Protein AF-A0A2H5V1X1-F1 (afdb_monomer)

Secondary structure (DSSP, 8-state):
---S-GGGHHHHHHHHHTT--EEEES-THHHHHHHHHHT--SSHHHHHHHHHTS-GGGEEEE-HHHHHHHHHHHHHHHHHHHHHHHHHHHHHS-HHHHHHHHHHHHHHHHHHHHHHHHHHHHHHHH-TTHHHHHHHTT--SGGGHHHHHHHHHHHHH--TTS-HHHHHHHTT-S--S-------HHHHHHHHHHHHHHTT-SS--HHHHHHHHHHHHHHHHHHHHS-TT-------

Mean predicted aligned error: 7.58 Å

Solvent-accessible surface area (backbone atoms only — not comparable to full-atom values): 13415 Å² total; per-residue (Å²): 96,75,72,71,60,70,91,47,44,69,60,54,41,57,37,44,78,71,71,44,86,46,69,33,52,56,49,70,69,52,53,59,53,44,26,62,75,67,71,51,64,96,44,77,71,39,50,52,56,38,55,72,73,53,63,70,89,46,45,39,82,55,53,62,66,51,51,54,52,47,48,51,51,51,54,41,54,49,41,55,51,51,37,53,50,45,55,54,49,44,77,73,45,55,81,81,55,31,58,62,42,51,54,54,40,52,52,39,50,53,54,41,49,55,45,17,41,60,36,33,53,52,30,51,75,73,33,82,63,45,56,60,50,30,55,76,53,69,37,60,66,80,93,20,28,68,31,37,25,19,50,38,49,33,67,69,75,48,67,62,91,49,57,68,69,59,47,38,54,40,45,58,71,59,92,70,95,62,87,73,75,62,64,31,70,64,49,32,50,25,47,51,50,27,33,22,55,61,70,71,38,100,71,72,55,68,64,55,45,49,52,51,49,46,53,54,40,50,51,55,44,52,63,74,67,53,70,93,81,73,77,80,78,83,78,131

Structure (mmCIF, N/CA/C/O backbone):
data_AF-A0A2H5V1X1-F1
#
_entry.id   AF-A0A2H5V1X1-F1
#
loop_
_atom_site.group_PDB
_atom_site.id
_atom_site.type_symbol
_atom_site.label_atom_id
_atom_site.label_alt_id
_atom_site.label_comp_id
_atom_site.label_asym_id
_atom_site.label_entity_id
_atom_site.label_seq_id
_atom_site.pdbx_PDB_ins_code
_atom_site.Cartn_x
_atom_site.Cartn_y
_atom_site.Cartn_z
_atom_site.occupancy
_atom_site.B_iso_or_equiv
_atom_site.auth_seq_id
_atom_site.auth_comp_id
_atom_site.auth_asym_id
_atom_site.auth_atom_id
_atom_site.pdbx_PDB_model_num
ATOM 1 N N . MET A 1 1 ? 10.264 3.113 -1.784 1.00 49.44 1 MET A N 1
ATOM 2 C CA . MET A 1 1 ? 9.591 4.387 -2.110 1.00 49.44 1 MET A CA 1
ATOM 3 C C . MET A 1 1 ? 9.793 4.592 -3.589 1.00 49.44 1 MET A C 1
ATOM 5 O O . MET A 1 1 ? 10.930 4.783 -3.996 1.00 49.44 1 MET A O 1
ATOM 9 N N . ASP A 1 2 ? 8.724 4.455 -4.361 1.00 53.16 2 ASP A N 1
ATOM 10 C CA . ASP A 1 2 ? 8.734 4.670 -5.807 1.00 53.16 2 ASP A CA 1
ATOM 11 C C . ASP A 1 2 ? 8.662 6.172 -6.093 1.00 53.16 2 ASP A C 1
ATOM 13 O O . ASP A 1 2 ? 7.912 6.899 -5.437 1.00 53.16 2 ASP A O 1
ATOM 17 N N . VAL A 1 3 ? 9.495 6.626 -7.024 1.00 62.03 3 VAL A N 1
ATOM 18 C CA . VAL A 1 3 ? 10.039 7.996 -7.086 1.00 62.03 3 VAL A CA 1
ATOM 19 C C . VAL A 1 3 ? 9.154 8.976 -7.861 1.00 62.03 3 VAL A C 1
ATOM 21 O O . VAL A 1 3 ? 9.389 10.175 -7.830 1.00 62.03 3 VAL A O 1
ATOM 24 N N . ILE A 1 4 ? 8.104 8.495 -8.522 1.00 68.44 4 ILE A N 1
ATOM 25 C CA . ILE A 1 4 ? 7.257 9.328 -9.383 1.00 68.44 4 ILE A CA 1
ATOM 26 C C . ILE A 1 4 ? 6.416 10.300 -8.535 1.00 68.44 4 ILE A C 1
ATOM 28 O O . ILE A 1 4 ? 5.592 9.842 -7.746 1.00 68.44 4 ILE A O 1
ATOM 32 N N . PRO A 1 5 ? 6.535 11.630 -8.649 1.00 75.62 5 PRO A N 1
ATOM 33 C CA . PRO A 1 5 ? 5.609 12.531 -7.962 1.00 75.62 5 PRO A CA 1
ATOM 34 C C . PRO A 1 5 ? 4.158 12.184 -8.321 1.00 75.62 5 PRO A C 1
ATOM 36 O O . PRO A 1 5 ? 3.847 11.964 -9.489 1.00 75.62 5 PRO A O 1
ATOM 39 N N . VAL A 1 6 ? 3.266 12.095 -7.327 1.00 81.00 6 VAL A N 1
ATOM 40 C CA . VAL A 1 6 ? 1.866 11.673 -7.559 1.00 81.00 6 VAL A CA 1
ATOM 41 C C . VAL A 1 6 ? 1.157 12.606 -8.545 1.00 81.00 6 VAL A C 1
ATOM 43 O O . VAL A 1 6 ? 0.337 12.143 -9.330 1.00 81.00 6 VAL A O 1
ATOM 46 N N . VAL A 1 7 ? 1.551 13.881 -8.580 1.00 84.69 7 VAL A N 1
ATOM 47 C CA . VAL A 1 7 ? 1.053 14.891 -9.528 1.00 84.69 7 VAL A CA 1
ATOM 48 C C . VAL A 1 7 ? 1.310 14.546 -10.999 1.00 84.69 7 VAL A C 1
ATOM 50 O O . VAL A 1 7 ? 0.597 15.027 -11.866 1.00 84.69 7 VAL A O 1
ATOM 53 N N . HIS A 1 8 ? 2.294 13.694 -11.300 1.00 87.81 8 HIS A N 1
ATOM 54 C CA . HIS A 1 8 ? 2.612 13.292 -12.673 1.00 87.81 8 HIS A CA 1
ATOM 55 C C . HIS A 1 8 ? 2.008 11.939 -13.061 1.00 87.81 8 HIS A C 1
ATOM 57 O O . HIS A 1 8 ? 2.296 11.439 -14.145 1.00 87.81 8 HIS A O 1
ATOM 63 N N . THR A 1 9 ? 1.184 11.329 -12.199 1.00 89.81 9 THR A N 1
ATOM 64 C CA . THR A 1 9 ? 0.644 9.976 -12.424 1.00 89.81 9 THR A CA 1
ATOM 65 C C . THR A 1 9 ? -0.068 9.864 -13.774 1.00 89.81 9 THR A C 1
ATOM 67 O O . THR A 1 9 ? 0.237 8.942 -14.524 1.00 89.81 9 THR A O 1
ATOM 70 N N . ASP A 1 10 ? -0.936 10.818 -14.123 1.00 92.19 10 ASP A N 1
ATOM 71 C CA . ASP A 1 10 ? -1.693 10.771 -15.383 1.00 92.19 10 ASP A CA 1
ATOM 72 C C . ASP A 1 10 ? -0.783 10.910 -16.612 1.00 92.19 10 ASP A C 1
ATOM 74 O O . ASP A 1 10 ? -0.976 10.223 -17.612 1.00 92.19 10 ASP A O 1
ATOM 78 N N . GLY A 1 11 ? 0.283 11.711 -16.509 1.00 93.19 11 GLY A N 1
ATOM 79 C CA . GLY A 1 11 ? 1.302 11.814 -17.556 1.00 93.19 11 GLY A CA 1
ATOM 80 C C . GLY A 1 11 ? 2.033 10.489 -17.790 1.00 93.19 11 GLY A C 1
ATOM 81 O O . GLY A 1 11 ? 2.203 10.071 -18.935 1.00 93.19 11 GLY A O 1
ATOM 82 N N . PHE A 1 12 ? 2.414 9.786 -16.718 1.00 92.94 12 PHE A N 1
ATOM 83 C CA . PHE A 1 12 ? 3.038 8.462 -16.825 1.00 92.94 12 PHE A CA 1
ATOM 84 C C . PHE A 1 12 ? 2.072 7.390 -17.342 1.00 92.94 12 PHE A C 1
ATOM 86 O O . PHE A 1 12 ? 2.484 6.549 -18.136 1.00 92.94 12 PHE A O 1
ATOM 93 N N . ILE A 1 13 ? 0.791 7.439 -16.967 1.00 93.56 13 ILE A N 1
ATOM 94 C CA . ILE A 1 13 ? -0.240 6.563 -17.547 1.00 93.56 13 ILE A CA 1
ATOM 95 C C . ILE A 1 13 ? -0.376 6.832 -19.051 1.00 93.56 13 ILE A C 1
ATOM 97 O O . ILE A 1 13 ? -0.364 5.900 -19.851 1.00 93.56 13 ILE A O 1
ATOM 101 N N . GLY A 1 14 ? -0.422 8.102 -19.460 1.00 95.69 14 GLY A N 1
ATOM 102 C CA . GLY A 1 14 ? -0.463 8.478 -20.873 1.00 95.69 14 GLY A CA 1
ATOM 103 C C . GLY A 1 14 ? 0.772 8.024 -21.659 1.00 95.69 14 GLY A C 1
ATOM 104 O O . GLY A 1 14 ? 0.672 7.747 -22.851 1.00 95.69 14 GLY A O 1
ATOM 105 N N . LEU A 1 15 ? 1.946 7.937 -21.026 1.00 95.00 15 LEU A N 1
ATOM 106 C CA . LEU A 1 15 ? 3.143 7.341 -21.632 1.00 95.00 15 LEU A CA 1
ATOM 107 C C . LEU A 1 15 ? 2.991 5.823 -21.810 1.00 95.00 15 LEU A C 1
ATOM 109 O O . LEU A 1 15 ? 3.212 5.327 -22.913 1.00 95.00 15 LEU A O 1
ATOM 113 N N . LEU A 1 16 ? 2.536 5.105 -20.779 1.00 95.50 16 LEU A N 1
ATOM 114 C CA . LEU A 1 16 ? 2.311 3.655 -20.848 1.00 95.50 16 LEU A CA 1
ATOM 115 C C . LEU A 1 16 ? 1.311 3.274 -21.947 1.00 95.50 16 LEU A C 1
ATOM 117 O O . LEU A 1 16 ? 1.570 2.357 -22.720 1.00 95.50 16 LEU A O 1
ATOM 121 N N . ARG A 1 17 ? 0.208 4.021 -22.077 1.00 95.25 17 ARG A N 1
ATOM 122 C CA . ARG A 1 17 ? -0.805 3.805 -23.129 1.00 95.25 17 ARG A CA 1
ATOM 123 C C . ARG A 1 17 ? -0.279 4.039 -24.548 1.00 95.25 17 ARG A C 1
ATOM 125 O O . ARG A 1 17 ? -0.846 3.517 -25.497 1.00 95.25 17 ARG A O 1
ATOM 132 N N . ARG A 1 18 ? 0.814 4.796 -24.693 1.00 96.50 18 ARG A N 1
ATOM 133 C CA . ARG A 1 18 ? 1.537 5.002 -25.961 1.00 96.50 18 ARG A CA 1
ATOM 134 C C . ARG A 1 18 ? 2.640 3.963 -26.199 1.00 96.50 18 ARG A C 1
ATOM 136 O O . ARG A 1 18 ? 3.428 4.123 -27.123 1.00 96.50 18 ARG A O 1
ATOM 143 N N . GLY A 1 19 ? 2.729 2.930 -25.360 1.00 94.25 19 GLY A N 1
ATOM 144 C CA . GLY A 1 19 ? 3.741 1.877 -25.463 1.00 94.25 19 GLY A CA 1
ATOM 145 C C . GLY A 1 19 ? 5.094 2.230 -24.840 1.00 94.25 19 GLY A C 1
ATOM 146 O O . GLY A 1 19 ? 6.040 1.461 -24.979 1.00 94.25 19 GLY A O 1
ATOM 147 N N . VAL A 1 20 ? 5.214 3.365 -24.138 1.00 95.69 20 VAL A N 1
ATOM 148 C CA . VAL A 1 20 ? 6.466 3.745 -23.468 1.00 95.69 20 VAL A CA 1
ATOM 149 C C . VAL A 1 20 ? 6.602 2.977 -22.160 1.00 95.69 20 VAL A C 1
ATOM 151 O O . VAL A 1 20 ? 5.740 3.064 -21.287 1.00 95.69 20 VAL A O 1
ATOM 154 N N . GLU A 1 21 ? 7.715 2.274 -21.980 1.00 93.81 21 GLU A N 1
ATOM 155 C CA . GLU A 1 21 ? 8.001 1.579 -20.730 1.00 93.81 21 GLU A CA 1
ATOM 156 C C . GLU A 1 21 ? 8.437 2.554 -19.628 1.00 93.81 21 GLU A C 1
ATOM 158 O O . GLU A 1 21 ? 9.290 3.421 -19.823 1.00 93.81 21 GLU A O 1
ATOM 163 N N . VAL A 1 22 ? 7.866 2.397 -18.432 1.00 91.06 22 VAL A N 1
ATOM 164 C CA . VAL A 1 22 ? 8.173 3.252 -17.280 1.00 91.06 22 VAL A CA 1
ATOM 165 C C . VAL A 1 22 ? 8.881 2.440 -16.206 1.00 91.06 22 VAL A C 1
ATOM 167 O O . VAL A 1 22 ? 8.426 1.372 -15.790 1.00 91.06 22 VAL A O 1
ATOM 170 N N . TYR A 1 23 ? 9.986 2.989 -15.704 1.00 88.38 23 TYR A N 1
ATOM 171 C CA . TYR A 1 23 ? 10.825 2.362 -14.692 1.00 88.38 23 TYR A CA 1
ATOM 172 C C . TYR A 1 23 ? 10.986 3.264 -13.468 1.00 88.38 23 TYR A C 1
ATOM 174 O O . TYR A 1 23 ? 11.339 4.436 -13.564 1.00 88.38 23 TYR A O 1
ATOM 182 N N . CYS A 1 24 ? 10.757 2.703 -12.281 1.00 85.44 24 CYS A N 1
ATOM 183 C CA . CYS A 1 24 ? 10.981 3.366 -11.001 1.00 85.44 24 CYS A CA 1
ATOM 184 C C . CYS A 1 24 ? 12.276 2.880 -10.353 1.00 85.44 24 CYS A C 1
ATOM 186 O O . CYS A 1 24 ? 12.468 1.681 -10.144 1.00 85.44 24 CYS A O 1
ATOM 188 N N . LEU A 1 25 ? 13.140 3.810 -9.946 1.00 83.44 25 LEU A N 1
ATOM 189 C CA . LEU A 1 25 ? 14.332 3.477 -9.174 1.00 83.44 25 LEU A CA 1
ATOM 190 C C . LEU A 1 25 ? 13.945 3.007 -7.762 1.00 83.44 25 LEU A C 1
ATOM 192 O O . LEU A 1 25 ? 13.295 3.725 -7.003 1.00 83.44 25 LEU A O 1
ATOM 196 N N . ARG A 1 26 ? 14.392 1.812 -7.365 1.00 75.94 26 ARG A N 1
ATOM 197 C CA . ARG A 1 26 ? 14.038 1.200 -6.070 1.00 75.94 26 ARG A CA 1
ATOM 198 C C . ARG A 1 26 ? 14.769 1.830 -4.878 1.00 75.94 26 ARG A C 1
ATOM 200 O O . ARG A 1 26 ? 14.321 1.683 -3.737 1.00 75.94 26 ARG A O 1
ATOM 207 N N . ARG A 1 27 ? 15.914 2.487 -5.112 1.00 76.44 27 ARG A N 1
ATOM 208 C CA . ARG A 1 27 ? 16.805 3.022 -4.067 1.00 76.44 27 ARG A CA 1
ATOM 209 C C . ARG A 1 27 ? 17.362 4.395 -4.448 1.00 76.44 27 ARG A C 1
ATOM 211 O O . ARG A 1 27 ? 18.374 4.499 -5.128 1.00 76.44 27 ARG A O 1
ATOM 218 N N . LEU A 1 28 ? 16.750 5.444 -3.902 1.00 79.00 28 LEU A N 1
ATOM 219 C CA . LEU A 1 28 ? 17.142 6.837 -4.144 1.00 79.00 28 LEU A CA 1
ATOM 220 C C . LEU A 1 28 ? 18.577 7.178 -3.733 1.00 79.00 28 LEU A C 1
ATOM 222 O O . LEU A 1 28 ? 19.202 8.014 -4.372 1.00 79.00 28 LEU A O 1
ATOM 226 N N . THR A 1 29 ? 19.135 6.512 -2.716 1.00 82.06 29 THR A N 1
ATOM 227 C CA . THR A 1 29 ? 20.522 6.782 -2.295 1.00 82.06 29 THR A CA 1
ATOM 228 C C . THR A 1 29 ? 21.544 6.450 -3.384 1.00 82.06 29 THR A C 1
ATOM 230 O O . THR A 1 29 ? 22.667 6.924 -3.303 1.00 82.06 29 THR A O 1
ATOM 233 N N . LEU A 1 30 ? 21.176 5.630 -4.381 1.00 85.75 30 LEU A N 1
ATOM 234 C CA . LEU A 1 30 ? 22.045 5.345 -5.524 1.00 85.75 30 LEU A CA 1
ATOM 235 C C . LEU A 1 30 ? 22.265 6.584 -6.390 1.00 85.75 30 LEU A C 1
ATOM 237 O O . LEU A 1 30 ? 23.333 6.709 -6.966 1.00 85.75 30 LEU A O 1
ATOM 241 N N . ILE A 1 31 ? 21.304 7.514 -6.445 1.00 87.94 31 ILE A N 1
ATOM 242 C CA . ILE A 1 31 ? 21.464 8.771 -7.189 1.00 87.94 31 ILE A CA 1
ATOM 243 C C . ILE A 1 31 ? 22.609 9.578 -6.579 1.00 87.94 31 ILE A C 1
ATOM 245 O O . ILE A 1 31 ? 23.508 10.007 -7.287 1.00 87.94 31 ILE A O 1
ATOM 249 N N . GLU A 1 32 ? 22.604 9.757 -5.259 1.00 87.81 32 GLU A N 1
ATOM 250 C CA . GLU A 1 32 ? 23.641 10.511 -4.549 1.00 87.81 32 GLU A CA 1
ATOM 251 C C . GLU A 1 32 ? 25.011 9.819 -4.610 1.00 87.81 32 GLU A C 1
ATOM 253 O O . GLU A 1 32 ? 26.031 10.463 -4.845 1.00 87.81 32 GLU A O 1
ATOM 258 N N . GLU A 1 33 ? 25.039 8.500 -4.420 1.00 89.50 33 GLU A N 1
ATOM 259 C CA . GLU A 1 33 ? 26.251 7.682 -4.522 1.00 89.50 33 GLU A CA 1
ATOM 260 C C . GLU A 1 33 ? 26.869 7.765 -5.923 1.00 89.50 33 GLU A C 1
ATOM 262 O O . GLU A 1 33 ? 28.052 8.073 -6.065 1.00 89.50 33 GLU A O 1
ATOM 267 N N . MET A 1 34 ? 26.050 7.582 -6.958 1.00 92.75 34 MET A N 1
ATOM 268 C CA . MET A 1 34 ? 26.478 7.635 -8.350 1.00 92.75 34 MET A CA 1
ATOM 269 C C . MET A 1 34 ? 26.881 9.049 -8.770 1.00 92.75 34 MET A C 1
ATOM 271 O O . MET A 1 34 ? 27.891 9.227 -9.445 1.00 92.75 34 MET A O 1
ATOM 275 N N . ARG A 1 35 ? 26.153 10.073 -8.313 1.00 93.50 35 ARG A N 1
ATOM 276 C CA . ARG A 1 35 ? 26.504 11.474 -8.557 1.00 93.50 35 ARG A CA 1
ATOM 277 C C . ARG A 1 35 ? 27.884 11.814 -7.999 1.00 93.50 35 ARG A C 1
ATOM 279 O O . ARG A 1 35 ? 28.678 12.416 -8.715 1.00 93.50 35 ARG A O 1
ATOM 286 N N . ARG A 1 36 ? 28.179 11.399 -6.759 1.00 92.81 36 ARG A N 1
ATOM 287 C CA . ARG A 1 36 ? 29.508 11.579 -6.151 1.00 92.81 36 ARG A CA 1
ATOM 288 C C . ARG A 1 36 ? 30.589 10.839 -6.932 1.00 92.81 36 ARG A C 1
ATOM 290 O O . ARG A 1 36 ? 31.615 11.434 -7.227 1.00 92.81 36 ARG A O 1
ATOM 297 N N . ARG A 1 37 ? 30.338 9.581 -7.313 1.00 94.06 37 ARG A N 1
ATOM 298 C CA . ARG A 1 37 ? 31.288 8.768 -8.091 1.00 94.06 37 ARG A CA 1
ATOM 299 C C . ARG A 1 37 ? 31.644 9.399 -9.440 1.00 94.06 37 ARG A C 1
ATOM 301 O O . ARG A 1 37 ? 32.784 9.300 -9.866 1.00 94.06 37 ARG A O 1
ATOM 308 N N . LEU A 1 38 ? 30.671 10.020 -10.106 1.00 94.06 38 LEU A N 1
ATOM 309 C CA . LEU A 1 38 ? 30.847 10.625 -11.430 1.00 94.06 38 LEU A CA 1
ATOM 310 C C . LEU A 1 38 ? 31.278 12.102 -11.384 1.00 94.06 38 LEU A C 1
ATOM 312 O O . LEU A 1 38 ? 31.504 12.686 -12.439 1.00 94.06 38 LEU A O 1
ATOM 316 N N . GLY A 1 39 ? 31.327 12.735 -10.206 1.00 94.19 39 GLY A N 1
ATOM 317 C CA . GLY A 1 39 ? 31.631 14.167 -10.079 1.00 94.19 39 GLY A CA 1
ATOM 318 C C . GLY A 1 39 ? 30.610 15.093 -10.761 1.00 94.19 39 GLY A C 1
ATOM 319 O O . GLY A 1 39 ? 30.942 16.216 -11.128 1.00 94.19 39 GLY A O 1
ATOM 320 N N . ILE A 1 40 ? 29.369 14.635 -10.970 1.00 93.12 40 ILE A N 1
ATOM 321 C CA . ILE A 1 40 ? 28.356 15.382 -11.733 1.00 93.12 40 ILE A CA 1
ATOM 322 C C . ILE A 1 40 ? 27.613 16.371 -10.814 1.00 93.12 40 ILE A C 1
ATOM 324 O O . ILE A 1 40 ? 27.054 15.954 -9.797 1.00 93.12 40 ILE A O 1
ATOM 328 N N . PRO A 1 41 ? 27.515 17.668 -11.154 1.00 89.88 41 PRO A N 1
ATOM 329 C CA . PRO A 1 41 ? 26.722 18.620 -10.379 1.00 89.88 41 PRO A CA 1
ATOM 330 C C . PRO A 1 41 ? 25.213 18.368 -10.534 1.00 89.88 41 PRO A C 1
ATOM 332 O O . PRO A 1 41 ? 24.740 17.848 -11.549 1.00 89.88 41 PRO A O 1
ATOM 335 N N . LYS A 1 42 ? 24.423 18.771 -9.528 1.00 90.75 42 LYS A N 1
ATOM 336 C CA . LYS A 1 42 ? 22.959 18.621 -9.549 1.00 90.75 42 LYS A CA 1
ATOM 337 C C . LYS A 1 42 ? 22.352 19.486 -10.659 1.00 90.75 42 LYS A C 1
ATOM 339 O O . LYS A 1 42 ? 22.332 20.705 -10.557 1.00 90.75 42 LYS A O 1
ATOM 344 N N . SER A 1 43 ? 21.832 18.844 -11.698 1.00 91.62 43 SER A N 1
ATOM 345 C CA . SER A 1 43 ? 21.146 19.484 -12.826 1.00 91.62 43 SER A CA 1
ATOM 346 C C . SER A 1 43 ? 20.250 18.461 -13.525 1.00 91.62 43 SER A C 1
ATOM 348 O O . SER A 1 43 ? 20.494 17.265 -13.401 1.00 91.62 43 SER A O 1
ATOM 350 N N . GLY A 1 44 ? 19.254 18.897 -14.306 1.00 88.06 44 GLY A N 1
ATOM 351 C CA . GLY A 1 44 ? 18.378 17.968 -15.038 1.00 88.06 44 GLY A CA 1
ATOM 352 C C . GLY A 1 44 ? 19.147 17.039 -15.990 1.00 88.06 44 GLY A C 1
ATOM 353 O O . GLY A 1 44 ? 18.975 15.824 -15.947 1.00 88.06 44 GLY A O 1
ATOM 354 N N . ARG A 1 45 ? 20.077 17.588 -16.789 1.00 90.25 45 ARG A N 1
ATOM 355 C CA . ARG A 1 45 ? 20.962 16.787 -17.661 1.00 90.25 45 ARG A CA 1
ATOM 356 C C . ARG A 1 45 ? 21.903 15.884 -16.858 1.00 90.25 45 ARG A C 1
ATOM 358 O O . ARG A 1 45 ? 22.153 14.749 -17.258 1.00 90.25 45 ARG A O 1
ATOM 365 N N . GLY A 1 46 ? 22.420 16.378 -15.733 1.00 92.12 46 GLY A N 1
ATOM 366 C CA . GLY A 1 46 ? 23.261 15.598 -14.829 1.00 92.12 46 GLY A CA 1
ATOM 367 C C . GLY A 1 46 ? 22.517 14.413 -14.216 1.00 92.12 46 GLY A C 1
ATOM 368 O O . GLY A 1 46 ? 23.062 13.317 -14.163 1.00 92.12 46 GLY A O 1
ATOM 369 N N . ASP A 1 47 ? 21.257 14.600 -13.829 1.00 89.06 47 ASP A N 1
ATOM 370 C CA . ASP A 1 47 ? 20.425 13.553 -13.239 1.00 89.06 47 ASP A CA 1
ATOM 371 C C . ASP A 1 47 ? 20.109 12.443 -14.242 1.00 89.06 47 ASP A C 1
ATOM 373 O O . ASP A 1 47 ? 20.183 11.270 -13.884 1.00 89.06 47 ASP A O 1
ATOM 377 N N . VAL A 1 48 ? 19.866 12.786 -15.512 1.00 89.94 48 VAL A N 1
ATOM 378 C CA . VAL A 1 48 ? 19.738 11.789 -16.589 1.00 89.94 48 VAL A CA 1
ATOM 379 C C . VAL A 1 48 ? 21.026 10.976 -16.726 1.00 89.94 48 VAL A C 1
ATOM 381 O O . VAL A 1 48 ? 20.972 9.749 -16.687 1.00 89.94 48 VAL A O 1
ATOM 384 N N . LYS A 1 49 ? 22.195 11.633 -16.794 1.00 92.69 49 LYS A N 1
ATOM 385 C CA . LYS A 1 49 ? 23.489 10.930 -16.851 1.00 92.69 49 LYS A CA 1
ATOM 386 C C . LYS A 1 49 ? 23.688 10.016 -15.644 1.00 92.69 49 LYS A C 1
ATOM 388 O O . LYS A 1 49 ? 24.095 8.873 -15.813 1.00 92.69 49 LYS A O 1
ATOM 393 N N . VAL A 1 50 ? 23.377 10.487 -14.438 1.00 93.88 50 VAL A N 1
ATOM 394 C CA . VAL A 1 50 ? 23.464 9.685 -13.212 1.00 93.88 50 VAL A CA 1
ATOM 395 C C . VAL A 1 50 ? 22.567 8.449 -13.298 1.00 93.88 50 VAL A C 1
ATOM 397 O O . VAL A 1 50 ? 23.028 7.356 -12.978 1.00 93.88 50 VAL A O 1
ATOM 400 N N . LEU A 1 51 ? 21.319 8.598 -13.754 1.00 91.31 51 LEU A N 1
ATOM 401 C CA . LEU A 1 51 ? 20.384 7.480 -13.907 1.00 91.31 51 LEU A CA 1
ATOM 402 C C . LEU A 1 51 ? 20.873 6.449 -14.932 1.00 91.31 51 LEU A C 1
ATOM 404 O O . LEU A 1 51 ? 20.772 5.261 -14.651 1.00 91.31 51 LEU A O 1
ATOM 408 N N . MET A 1 52 ? 21.465 6.884 -16.050 1.00 91.19 52 MET A N 1
ATOM 409 C CA . MET A 1 52 ? 22.026 5.990 -17.078 1.00 91.19 52 MET A CA 1
ATOM 410 C C . MET A 1 52 ? 23.200 5.130 -16.580 1.00 91.19 52 MET A C 1
ATOM 412 O O . MET A 1 52 ? 23.491 4.101 -17.174 1.00 91.19 52 MET A O 1
ATOM 416 N N . HIS A 1 53 ? 23.881 5.531 -15.501 1.00 93.62 53 HIS A N 1
ATOM 417 C CA . HIS A 1 53 ? 24.991 4.763 -14.920 1.00 93.62 53 HIS A CA 1
ATOM 418 C C . HIS A 1 53 ? 24.554 3.810 -13.797 1.00 93.62 53 HIS A C 1
ATOM 420 O O . HIS A 1 53 ? 25.388 3.099 -13.229 1.00 93.62 53 HIS A O 1
ATOM 426 N N . ILE A 1 54 ? 23.273 3.812 -13.419 1.00 91.00 54 ILE A N 1
ATOM 427 C CA . ILE A 1 54 ? 22.734 2.873 -12.436 1.00 91.00 54 ILE A CA 1
ATOM 428 C C . ILE A 1 54 ? 22.307 1.601 -13.169 1.00 91.00 54 ILE A C 1
ATOM 430 O O . ILE A 1 54 ? 21.553 1.664 -14.127 1.00 91.00 54 ILE A O 1
ATOM 434 N N . GLU A 1 55 ? 22.740 0.440 -12.677 1.00 88.44 55 GLU A N 1
ATOM 435 C CA . GLU A 1 55 ? 22.367 -0.846 -13.275 1.00 88.44 55 GLU A CA 1
ATOM 436 C C . GLU A 1 55 ? 20.848 -1.107 -13.242 1.00 88.44 55 GLU A C 1
ATOM 438 O O . GLU A 1 55 ? 20.188 -0.905 -12.213 1.00 88.44 55 GLU A O 1
ATOM 443 N N . ASP A 1 56 ? 20.329 -1.707 -14.314 1.00 86.44 56 ASP A N 1
ATOM 444 C CA . ASP A 1 56 ? 18.909 -2.026 -14.528 1.00 86.44 56 ASP A CA 1
ATOM 445 C C . ASP A 1 56 ? 18.260 -2.812 -13.383 1.00 86.44 56 ASP A C 1
ATOM 447 O O . ASP A 1 56 ? 17.091 -2.607 -13.048 1.00 86.44 56 ASP A O 1
ATOM 451 N N . LYS A 1 57 ? 19.029 -3.663 -12.685 1.00 84.19 57 LYS A N 1
ATOM 452 C CA . LYS A 1 57 ? 18.556 -4.447 -11.525 1.00 84.19 57 LYS A CA 1
ATOM 453 C C . LYS A 1 57 ? 18.007 -3.584 -10.380 1.00 84.19 57 LYS A C 1
ATOM 455 O O . LYS A 1 57 ? 17.313 -4.087 -9.487 1.00 84.19 57 LYS A O 1
ATOM 460 N N . TRP A 1 58 ? 18.353 -2.297 -10.357 1.00 84.75 58 TRP A N 1
ATOM 461 C CA . TRP A 1 58 ? 17.874 -1.331 -9.372 1.00 84.75 58 TRP A CA 1
ATOM 462 C C . TRP A 1 58 ? 16.577 -0.642 -9.770 1.00 84.75 58 TRP A C 1
ATOM 464 O O . TRP A 1 58 ? 15.968 0.020 -8.924 1.00 84.75 58 TRP A O 1
ATOM 474 N N . PHE A 1 59 ? 16.116 -0.841 -10.998 1.00 85.25 59 PHE A N 1
ATOM 475 C CA . PHE A 1 59 ? 14.855 -0.327 -11.488 1.00 85.25 59 PHE A CA 1
ATOM 476 C C . PHE A 1 59 ? 13.736 -1.370 -11.344 1.00 85.25 59 PHE A C 1
ATOM 478 O O . PHE A 1 59 ? 13.935 -2.582 -11.205 1.00 85.25 59 PHE A O 1
ATOM 485 N N . ARG A 1 60 ? 12.503 -0.886 -11.242 1.00 85.25 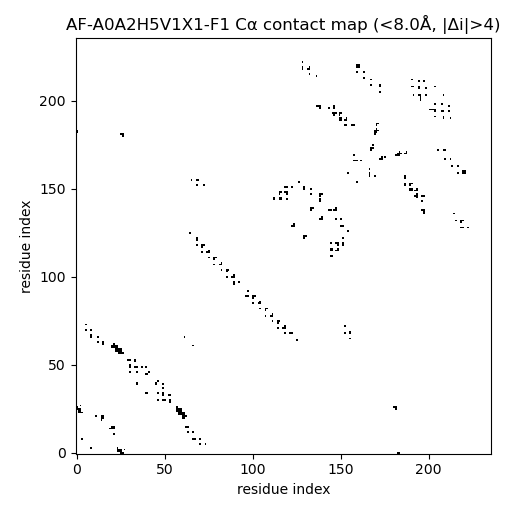60 ARG A N 1
ATOM 486 C CA . ARG A 1 60 ? 11.276 -1.681 -11.271 1.00 85.25 60 ARG A CA 1
ATOM 487 C C . ARG A 1 60 ? 10.455 -1.161 -12.434 1.00 85.25 60 ARG A C 1
ATOM 489 O O . ARG A 1 60 ? 10.055 -0.002 -12.392 1.00 85.25 60 ARG A O 1
ATOM 496 N N . ARG A 1 61 ? 10.186 -2.011 -13.422 1.00 89.31 61 ARG A N 1
ATOM 497 C CA . ARG A 1 61 ? 9.155 -1.729 -14.420 1.00 89.31 61 ARG A CA 1
ATOM 498 C C . ARG A 1 61 ? 7.814 -1.564 -13.709 1.00 89.31 61 ARG A C 1
ATOM 500 O O . ARG A 1 61 ? 7.494 -2.360 -12.821 1.00 89.31 61 ARG A O 1
ATOM 507 N N . VAL A 1 62 ? 7.077 -0.521 -14.060 1.00 89.56 62 VAL A N 1
ATOM 508 C CA . VAL A 1 62 ? 5.742 -0.253 -13.526 1.00 89.56 62 VAL A CA 1
ATOM 509 C C . VAL A 1 62 ? 4.719 -0.281 -14.646 1.00 89.56 62 VAL A C 1
ATOM 511 O O . VAL A 1 62 ? 5.013 0.100 -15.776 1.00 89.56 62 VAL A O 1
ATOM 514 N N . ASP A 1 63 ? 3.526 -0.742 -14.308 1.00 92.62 63 ASP A N 1
ATOM 515 C CA . ASP A 1 63 ? 2.368 -0.763 -15.188 1.00 92.62 63 ASP A CA 1
ATOM 516 C C . ASP A 1 63 ? 1.328 0.274 -14.736 1.00 92.62 63 ASP A C 1
ATOM 518 O O . ASP A 1 63 ? 1.474 0.951 -13.708 1.00 92.62 63 ASP A O 1
ATOM 522 N N . GLU A 1 64 ? 0.271 0.416 -15.534 1.00 93.56 64 GLU A N 1
ATOM 523 C CA . GLU A 1 64 ? -0.814 1.358 -15.266 1.00 93.56 64 GLU A CA 1
ATOM 524 C C . GLU A 1 64 ? -1.504 1.045 -13.930 1.00 93.56 64 GLU A C 1
ATOM 526 O O . GLU A 1 64 ? -1.814 1.957 -13.159 1.00 93.56 64 GLU A O 1
ATOM 531 N N . GLY A 1 65 ? -1.665 -0.239 -13.596 1.00 92.81 65 GLY A N 1
ATOM 532 C CA . GLY A 1 65 ? -2.318 -0.642 -12.356 1.00 92.81 65 GLY A CA 1
ATOM 533 C C . GLY A 1 65 ? -1.533 -0.310 -11.109 1.00 92.81 65 GLY A C 1
ATOM 534 O O . GLY A 1 65 ? -2.099 0.188 -10.135 1.00 92.81 65 GLY A O 1
ATOM 535 N N . PHE A 1 66 ? -0.219 -0.471 -11.157 1.00 91.88 66 PHE A N 1
ATOM 536 C CA . PHE A 1 66 ? 0.670 -0.019 -10.112 1.00 91.88 66 PHE A CA 1
ATOM 537 C C . PHE A 1 66 ? 0.544 1.491 -9.898 1.00 91.88 66 PHE A C 1
ATOM 539 O O . PHE A 1 66 ? 0.461 1.931 -8.751 1.00 91.88 66 PHE A O 1
ATOM 546 N N . LEU A 1 67 ? 0.517 2.294 -10.969 1.00 92.62 67 LEU A N 1
ATOM 547 C CA . LEU A 1 67 ? 0.409 3.752 -10.868 1.00 92.62 67 LEU A CA 1
ATOM 548 C C . LEU A 1 67 ? -0.930 4.197 -10.268 1.00 92.62 67 LEU A C 1
ATOM 550 O O . LEU A 1 67 ? -0.946 5.066 -9.388 1.00 92.62 67 LEU A O 1
ATOM 554 N N . ILE A 1 68 ? -2.031 3.567 -10.678 1.00 93.62 68 ILE A N 1
ATOM 555 C CA . ILE A 1 68 ? -3.373 3.867 -10.168 1.00 93.62 68 ILE A CA 1
ATOM 556 C C . ILE A 1 68 ? -3.489 3.488 -8.689 1.00 93.62 68 ILE A C 1
ATOM 558 O O . ILE A 1 68 ? -3.825 4.344 -7.863 1.00 93.62 68 ILE A O 1
ATOM 562 N N . MET A 1 69 ? -3.106 2.260 -8.323 1.00 94.88 69 MET A N 1
ATOM 563 C CA . MET A 1 69 ? -3.086 1.817 -6.924 1.00 94.88 69 MET A CA 1
ATOM 564 C C . MET A 1 69 ? -2.197 2.713 -6.067 1.00 94.88 69 MET A C 1
ATOM 566 O O . MET A 1 69 ? -2.591 3.161 -4.988 1.00 94.88 69 MET A O 1
ATOM 570 N N . ARG A 1 70 ? -1.006 3.051 -6.568 1.00 92.12 70 ARG A N 1
ATOM 571 C CA . ARG A 1 70 ? -0.060 3.940 -5.892 1.00 92.12 70 ARG A CA 1
ATOM 572 C C . ARG A 1 70 ? -0.658 5.313 -5.605 1.00 92.12 70 ARG A C 1
ATOM 574 O O . ARG A 1 70 ? -0.436 5.825 -4.506 1.00 92.12 70 ARG A O 1
ATOM 581 N N . ARG A 1 71 ? -1.384 5.918 -6.553 1.00 92.81 71 ARG A N 1
ATOM 582 C CA . ARG A 1 71 ? -2.058 7.210 -6.344 1.00 92.81 71 ARG A CA 1
ATOM 583 C C . ARG A 1 71 ? -3.042 7.112 -5.182 1.00 92.81 71 ARG A C 1
ATOM 585 O O . ARG A 1 71 ? -2.913 7.882 -4.229 1.00 92.81 71 ARG A O 1
ATOM 592 N N . LYS A 1 72 ? -3.943 6.125 -5.208 1.00 95.31 72 LYS A N 1
ATOM 593 C CA . LYS A 1 72 ? -4.955 5.929 -4.156 1.00 95.31 72 LYS A CA 1
ATOM 594 C C . LYS A 1 72 ? -4.316 5.663 -2.788 1.00 95.31 72 LYS A C 1
ATOM 596 O O . LYS A 1 72 ? -4.615 6.353 -1.812 1.00 95.31 72 LYS A O 1
ATOM 601 N N . ILE A 1 73 ? -3.342 4.752 -2.725 1.00 94.69 73 ILE A N 1
ATOM 602 C CA . ILE A 1 73 ? -2.608 4.437 -1.488 1.00 94.69 73 ILE A CA 1
ATOM 603 C C . ILE A 1 73 ? -1.848 5.660 -0.959 1.00 94.69 73 ILE A C 1
ATOM 605 O O . ILE A 1 73 ? -1.751 5.854 0.254 1.00 94.69 73 ILE A O 1
ATOM 609 N N . SER A 1 74 ? -1.300 6.508 -1.833 1.00 92.25 74 SER A N 1
ATOM 610 C CA . SER A 1 74 ? -0.603 7.721 -1.400 1.00 92.25 74 SER A CA 1
ATOM 611 C C . SER A 1 74 ? -1.537 8.696 -0.680 1.00 92.25 74 SER A C 1
ATOM 613 O O . SER A 1 74 ? -1.150 9.241 0.359 1.00 92.25 74 SER A O 1
ATOM 615 N N . VAL A 1 75 ? -2.758 8.885 -1.189 1.00 93.44 75 VAL A N 1
ATOM 616 C CA . VAL A 1 75 ? -3.781 9.727 -0.546 1.00 93.44 75 VAL A CA 1
ATOM 617 C C . VAL A 1 75 ? -4.207 9.118 0.791 1.00 93.44 75 VAL A C 1
ATOM 619 O O . VAL A 1 75 ? -4.146 9.798 1.815 1.00 93.44 75 VAL A O 1
ATOM 622 N N . PHE A 1 76 ? -4.481 7.810 0.833 1.00 94.88 76 PHE A N 1
ATOM 623 C CA . PHE A 1 76 ? -4.783 7.090 2.076 1.00 94.88 76 PHE A CA 1
ATOM 624 C C . PHE A 1 76 ? -3.677 7.232 3.133 1.00 94.88 76 PHE A C 1
ATOM 626 O O . PHE A 1 76 ? -3.943 7.539 4.295 1.00 94.88 76 PHE A O 1
ATOM 633 N N . ARG A 1 77 ? -2.403 7.079 2.743 1.00 92.25 77 ARG A N 1
ATOM 634 C CA . ARG A 1 77 ? -1.255 7.294 3.643 1.00 92.25 77 ARG A CA 1
ATOM 635 C C . ARG A 1 77 ? -1.148 8.745 4.110 1.00 92.25 77 ARG A C 1
ATOM 637 O O . ARG A 1 77 ? -0.624 8.981 5.197 1.00 92.25 77 ARG A O 1
ATOM 644 N N . CYS A 1 78 ? -1.561 9.713 3.292 1.00 93.00 78 CYS A N 1
ATOM 645 C CA . CYS A 1 78 ? -1.623 11.114 3.696 1.00 93.00 78 CYS A CA 1
ATOM 646 C C . CYS A 1 78 ? -2.666 11.309 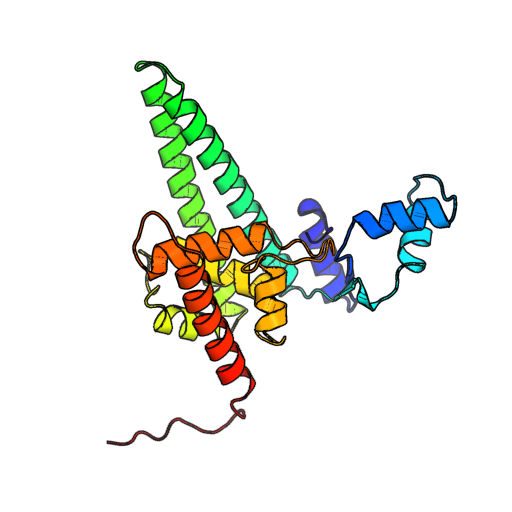4.796 1.00 93.00 78 CYS A C 1
ATOM 648 O O . CYS A 1 78 ? -2.326 11.825 5.861 1.00 93.00 78 CYS A O 1
ATOM 650 N N . MET A 1 79 ? -3.874 10.784 4.588 1.00 95.06 79 MET A N 1
ATOM 651 C CA . MET A 1 79 ? -4.944 10.846 5.579 1.00 95.06 79 MET A CA 1
ATOM 652 C C . MET A 1 79 ? -4.569 10.119 6.880 1.00 95.06 79 MET A C 1
ATOM 654 O O . MET A 1 79 ? -4.763 10.650 7.968 1.00 95.06 79 MET A O 1
ATOM 658 N N . ASP A 1 80 ? -3.899 8.964 6.797 1.00 92.00 80 ASP A N 1
ATOM 659 C CA . ASP A 1 80 ? -3.375 8.253 7.974 1.00 92.00 80 ASP A CA 1
ATOM 660 C C . ASP A 1 80 ? -2.363 9.096 8.776 1.00 92.00 80 ASP A C 1
ATOM 662 O O . ASP A 1 80 ? -2.312 8.999 10.001 1.00 92.00 80 ASP A O 1
ATOM 666 N N . ARG A 1 81 ? -1.562 9.948 8.116 1.00 93.56 81 ARG A N 1
ATOM 667 C CA . ARG A 1 81 ? -0.663 10.890 8.810 1.00 93.56 81 ARG A CA 1
ATOM 668 C C . ARG A 1 81 ? -1.429 12.034 9.467 1.00 93.56 81 ARG A C 1
ATOM 670 O O . ARG A 1 81 ? -1.058 12.416 10.575 1.00 93.56 81 ARG A O 1
ATOM 677 N N . ILE A 1 82 ? -2.456 12.564 8.803 1.00 94.81 82 ILE A N 1
ATOM 678 C CA . ILE A 1 82 ? -3.324 13.617 9.350 1.00 94.81 82 ILE A CA 1
ATOM 679 C C . ILE A 1 82 ? -4.026 13.100 10.606 1.00 94.81 82 ILE A C 1
ATOM 681 O O . ILE A 1 82 ? -3.869 13.699 11.666 1.00 94.81 82 ILE A O 1
ATOM 685 N N . LYS A 1 83 ? -4.676 11.931 10.526 1.00 94.50 83 LYS A N 1
ATOM 686 C CA . LYS A 1 83 ? -5.307 11.268 11.674 1.00 94.50 83 LYS A CA 1
ATOM 687 C C . LYS A 1 83 ? -4.344 11.135 12.858 1.00 94.50 83 LYS A C 1
ATOM 689 O O . LYS A 1 83 ? -4.651 11.603 13.946 1.00 94.50 83 LYS A O 1
ATOM 694 N N . ARG A 1 84 ? -3.145 10.575 12.649 1.00 93.00 84 ARG A N 1
ATOM 695 C CA . ARG A 1 84 ? -2.142 10.427 13.727 1.00 93.00 84 ARG A CA 1
ATOM 696 C C . ARG A 1 84 ? -1.712 11.762 14.333 1.00 93.00 84 ARG A C 1
ATOM 698 O O . ARG A 1 84 ? -1.417 11.829 15.521 1.00 93.00 84 ARG A O 1
ATOM 705 N N . ARG A 1 85 ? -1.619 12.820 13.519 1.00 94.81 85 ARG A N 1
ATOM 706 C CA . ARG A 1 85 ? -1.293 14.165 14.008 1.00 94.81 85 ARG A CA 1
ATOM 707 C C . ARG A 1 85 ? -2.407 14.687 14.914 1.00 94.81 85 ARG A C 1
ATOM 709 O O . ARG A 1 85 ? -2.094 15.143 16.007 1.00 94.81 85 ARG A O 1
ATOM 716 N N . LEU A 1 86 ? -3.664 14.547 14.492 1.00 94.44 86 LEU A N 1
ATOM 717 C CA . LEU A 1 86 ? -4.834 14.927 15.287 1.00 94.44 86 LEU A CA 1
ATOM 718 C C . LEU A 1 86 ? -4.923 14.121 16.589 1.00 94.44 86 LEU A C 1
ATOM 720 O O . LEU A 1 86 ? -5.133 14.706 17.641 1.00 94.44 86 LEU A O 1
ATOM 724 N N . GLU A 1 87 ? -4.682 12.805 16.554 1.00 94.12 87 GLU A N 1
ATOM 725 C CA . GLU A 1 87 ? -4.633 11.957 17.758 1.00 94.12 87 GLU A CA 1
ATOM 726 C C . GLU A 1 87 ? -3.574 12.440 18.761 1.00 94.12 87 GLU A C 1
ATOM 728 O O . GLU A 1 87 ? -3.827 12.479 19.965 1.00 94.12 87 GLU A O 1
ATOM 733 N N . ASN A 1 88 ? -2.387 12.818 18.279 1.00 94.06 88 ASN A N 1
ATOM 734 C CA . ASN A 1 88 ? -1.321 13.335 19.136 1.00 94.06 88 ASN A CA 1
ATOM 735 C C . ASN A 1 88 ? -1.679 14.703 19.729 1.00 94.06 88 ASN A C 1
ATOM 737 O O . ASN A 1 88 ? -1.424 14.929 20.908 1.00 94.06 88 ASN A O 1
ATOM 741 N N . GLN A 1 89 ? -2.278 15.594 18.934 1.00 93.25 89 GLN A N 1
ATOM 742 C CA . GLN A 1 89 ? -2.752 16.895 19.411 1.00 93.25 89 GLN A CA 1
ATOM 743 C C . GLN A 1 89 ? -3.866 16.732 20.446 1.00 93.25 89 GLN A C 1
ATOM 745 O O . GLN A 1 89 ? -3.814 17.366 21.490 1.00 93.25 89 GLN A O 1
ATOM 750 N N . LEU A 1 90 ? -4.817 15.822 20.214 1.00 92.81 90 LEU A N 1
ATOM 751 C CA . LEU A 1 90 ? -5.918 15.550 21.138 1.00 92.81 90 LEU A CA 1
ATOM 752 C C . LEU A 1 90 ? -5.415 15.088 22.511 1.00 92.81 90 LEU A C 1
ATOM 754 O O . LEU A 1 90 ? -5.954 15.506 23.529 1.00 92.81 90 LEU A O 1
ATOM 758 N N . ARG A 1 91 ? -4.365 14.257 22.549 1.00 90.81 91 ARG A N 1
ATOM 759 C CA . ARG A 1 91 ? -3.732 13.817 23.806 1.00 90.81 91 ARG A CA 1
ATOM 760 C C . ARG A 1 91 ? -3.025 14.942 24.561 1.00 90.81 91 ARG A C 1
ATOM 762 O O . ARG A 1 91 ? -2.827 14.806 25.761 1.00 90.81 91 ARG A O 1
ATOM 769 N N . ALA A 1 92 ? -2.608 15.995 23.861 1.00 91.19 92 ALA A N 1
ATOM 770 C CA . ALA A 1 92 ? -1.885 17.130 24.430 1.00 91.19 92 ALA A CA 1
ATOM 771 C C . ALA A 1 92 ? -2.791 18.337 24.747 1.00 91.19 92 ALA A C 1
ATOM 773 O O . ALA A 1 92 ? -2.329 19.279 25.383 1.00 91.19 92 ALA A O 1
ATOM 774 N N . ALA A 1 93 ? -4.046 18.325 24.290 1.00 89.38 93 ALA A N 1
ATOM 775 C CA . ALA A 1 93 ? -4.966 19.456 24.354 1.00 89.38 93 ALA A CA 1
ATOM 776 C C . ALA A 1 93 ? -5.760 19.526 25.670 1.00 89.38 93 ALA A C 1
ATOM 778 O O . ALA A 1 93 ? -6.096 18.497 26.272 1.00 89.38 93 ALA A O 1
ATOM 779 N N . SER A 1 94 ? -6.130 20.748 26.064 1.00 84.12 94 SER A N 1
ATOM 780 C CA . SER A 1 94 ? -7.050 21.013 27.179 1.00 84.12 94 SER A CA 1
ATOM 781 C C . SER A 1 94 ? -8.486 20.564 26.856 1.00 84.12 94 SER A C 1
ATOM 783 O O . SER A 1 94 ? -8.839 20.353 25.695 1.00 84.12 9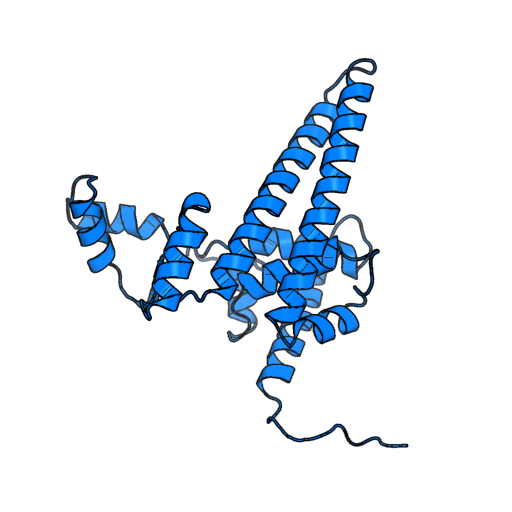4 SER A O 1
ATOM 785 N N . GLN A 1 95 ? -9.350 20.406 27.867 1.00 79.00 95 GLN A N 1
ATOM 786 C CA . GLN A 1 95 ? -10.720 19.902 27.663 1.00 79.00 95 GLN A CA 1
ATOM 787 C C . GLN A 1 95 ? -11.548 20.735 26.666 1.00 79.00 95 GLN A C 1
ATOM 789 O O . GLN A 1 95 ? -12.318 20.162 25.896 1.00 79.00 95 GLN A O 1
ATOM 794 N N . THR A 1 96 ? -11.373 22.057 26.639 1.00 78.12 96 THR A N 1
ATOM 795 C CA . THR A 1 96 ? -12.081 22.972 25.726 1.00 78.12 96 THR A CA 1
ATOM 796 C C . THR A 1 96 ? -11.617 22.828 24.274 1.00 78.12 96 THR A C 1
ATOM 798 O O . THR A 1 96 ? -12.430 22.868 23.354 1.00 78.12 96 THR A O 1
ATOM 801 N N . GLU A 1 97 ? -10.328 22.576 24.047 1.00 83.44 97 GLU A N 1
ATOM 802 C CA . GLU A 1 97 ? -9.747 22.346 22.715 1.00 83.44 97 GLU A CA 1
ATOM 803 C C . GLU A 1 97 ? -10.048 20.934 22.175 1.00 83.44 97 GLU A C 1
ATOM 805 O O . GLU A 1 97 ? -10.093 20.711 20.959 1.00 83.44 97 GLU A O 1
ATOM 810 N N . GLN A 1 98 ? -10.284 19.965 23.068 1.00 89.31 98 GLN A N 1
ATOM 811 C CA . GLN A 1 98 ? -10.514 18.569 22.696 1.00 89.31 98 GLN A CA 1
ATOM 812 C C . GLN A 1 98 ? -11.757 18.372 21.824 1.00 89.31 98 GLN A C 1
ATOM 814 O O . GLN A 1 98 ? -11.738 17.503 20.952 1.00 89.31 98 GLN A O 1
ATOM 819 N N . GLU A 1 99 ? -12.831 19.142 22.016 1.00 88.19 99 GLU A N 1
ATOM 820 C CA . GLU A 1 99 ? -14.069 18.922 21.256 1.00 88.19 99 GLU A CA 1
ATOM 821 C C . GLU A 1 99 ? -13.900 19.242 19.762 1.00 88.19 99 GLU A C 1
ATOM 823 O O . GLU A 1 99 ? -14.286 18.442 18.905 1.00 88.19 99 GLU A O 1
ATOM 828 N N . GLY A 1 100 ? -13.234 20.354 19.432 1.00 88.31 100 GLY A N 1
ATOM 829 C CA . GLY A 1 100 ? -12.908 20.696 18.044 1.00 88.31 100 GLY A CA 1
ATOM 830 C C . GLY A 1 100 ? -12.016 19.637 17.385 1.00 88.31 100 GLY A C 1
ATOM 831 O O . GLY A 1 100 ? -12.289 19.186 16.270 1.00 88.31 100 GLY A O 1
ATOM 832 N N . LEU A 1 101 ? -10.997 19.161 18.107 1.00 92.56 101 LEU A N 1
ATOM 833 C CA . LEU A 1 101 ? -10.096 18.111 17.623 1.00 92.56 101 LEU A CA 1
ATOM 834 C C . LEU A 1 101 ? -10.802 16.761 17.436 1.00 92.56 101 LEU A C 1
ATOM 836 O O . LEU A 1 101 ? -10.518 16.065 16.461 1.00 92.56 101 LEU A O 1
ATOM 840 N N . ARG A 1 102 ? -11.750 16.393 18.310 1.00 93.50 102 ARG A N 1
ATOM 841 C CA . ARG A 1 102 ? -12.564 15.173 18.155 1.00 93.50 102 ARG A CA 1
ATOM 842 C C . ARG A 1 102 ? -13.410 15.214 16.885 1.00 93.50 102 ARG A C 1
ATOM 844 O O . ARG A 1 102 ? -13.507 14.199 16.199 1.00 93.50 102 ARG A O 1
ATOM 851 N N . ARG A 1 103 ? -13.998 16.367 16.547 1.00 92.81 103 ARG A N 1
ATOM 852 C CA . ARG A 1 103 ? -14.769 16.538 15.301 1.00 92.81 103 ARG A CA 1
ATOM 853 C C . ARG A 1 103 ? -13.896 16.325 14.067 1.00 92.81 103 ARG A C 1
ATOM 855 O O . ARG A 1 103 ? -14.251 15.522 13.207 1.00 92.81 103 ARG A O 1
ATOM 862 N N . LEU A 1 104 ? -12.730 16.970 14.023 1.00 94.94 104 LEU A N 1
ATOM 863 C CA . LEU A 1 104 ? -11.769 16.799 12.927 1.00 94.94 104 LEU A CA 1
ATOM 864 C C . LEU A 1 104 ? -11.253 15.358 12.829 1.00 94.94 104 LEU A C 1
ATOM 866 O O . LEU A 1 104 ? -11.085 14.835 11.729 1.00 94.94 104 LEU A O 1
ATOM 870 N N . LEU A 1 105 ? -11.027 14.700 13.969 1.00 95.44 105 LEU A N 1
ATOM 871 C CA . LEU A 1 105 ? -10.603 13.304 14.007 1.00 95.44 105 LEU A CA 1
ATOM 872 C C . LEU A 1 105 ? -11.661 12.378 13.392 1.00 95.44 105 LEU A C 1
ATOM 874 O O . LEU A 1 105 ? -11.307 11.570 12.537 1.00 95.44 105 LEU A O 1
ATOM 878 N N . ARG A 1 106 ? -12.942 12.540 13.756 1.00 95.75 106 ARG A N 1
ATOM 879 C CA . ARG A 1 106 ? -14.052 11.770 13.162 1.00 95.75 106 ARG A CA 1
ATOM 880 C C . ARG A 1 106 ? -14.143 11.972 11.649 1.00 95.75 106 ARG A C 1
ATOM 882 O O . ARG A 1 106 ? -14.313 11.007 10.912 1.00 95.75 106 ARG A O 1
ATOM 889 N N . GLN A 1 107 ? -13.971 13.206 11.173 1.00 96.19 107 GLN A N 1
ATOM 890 C CA . GLN A 1 107 ? -13.963 13.490 9.736 1.00 96.19 107 GLN A CA 1
ATOM 891 C C . GLN A 1 107 ? -12.786 12.805 9.024 1.00 96.19 107 GLN A C 1
ATOM 893 O O . GLN A 1 107 ? -12.967 12.197 7.973 1.00 96.19 107 GLN A O 1
ATOM 898 N N . ALA A 1 108 ? -11.587 12.850 9.612 1.00 95.94 108 ALA A N 1
ATOM 899 C CA . ALA A 1 108 ? -10.416 12.166 9.066 1.00 95.94 108 ALA A CA 1
ATOM 900 C C . ALA A 1 108 ? -10.569 10.632 9.070 1.00 95.94 108 ALA A C 1
ATOM 902 O O . ALA A 1 108 ? -10.009 9.957 8.207 1.00 95.94 108 ALA A O 1
ATOM 903 N N . GLU A 1 109 ? -11.300 10.069 10.036 1.00 95.44 109 GLU A N 1
ATOM 904 C CA . GLU A 1 109 ? -11.642 8.644 10.081 1.00 95.44 109 GLU A CA 1
ATOM 905 C C . GLU A 1 109 ? -12.608 8.252 8.965 1.00 95.44 109 GLU A C 1
ATOM 907 O O . GLU A 1 109 ? -12.288 7.337 8.206 1.00 95.44 109 GLU A O 1
ATOM 912 N N . ALA A 1 110 ? -13.708 8.989 8.802 1.00 96.06 110 ALA A N 1
ATOM 913 C CA . ALA A 1 110 ? -14.684 8.751 7.740 1.00 96.06 110 ALA A CA 1
ATOM 914 C C . ALA A 1 110 ? -14.046 8.853 6.343 1.00 96.06 110 ALA A C 1
ATOM 916 O O . ALA A 1 110 ? -14.181 7.950 5.517 1.00 96.06 110 ALA A O 1
ATOM 917 N N . GLU A 1 111 ? -13.252 9.899 6.097 1.00 96.44 111 GLU A N 1
ATOM 918 C CA . GLU A 1 111 ? -12.557 10.077 4.816 1.00 96.44 111 GLU A CA 1
ATOM 919 C C . GLU A 1 111 ? -11.570 8.934 4.540 1.00 96.44 111 GLU A C 1
ATOM 921 O O . GLU A 1 111 ? -11.401 8.464 3.413 1.00 96.44 111 GLU A O 1
ATOM 926 N N . LYS A 1 112 ? -10.918 8.425 5.588 1.00 95.38 112 LYS A N 1
ATOM 927 C CA . LYS A 1 112 ? -10.007 7.290 5.470 1.00 95.38 112 LYS A CA 1
ATOM 928 C C . LYS A 1 112 ? -10.738 5.997 5.106 1.00 95.38 112 LYS A C 1
ATOM 930 O O . LYS A 1 112 ? -10.169 5.197 4.361 1.00 95.38 112 LYS A O 1
ATOM 935 N N . GLU A 1 113 ? -11.946 5.777 5.612 1.00 96.38 113 GLU A N 1
ATOM 936 C CA . GLU A 1 113 ? -12.781 4.630 5.238 1.00 96.38 113 GLU A CA 1
ATOM 937 C C . GLU A 1 113 ? -13.228 4.711 3.776 1.00 96.38 113 GLU A C 1
ATOM 939 O O . GLU A 1 113 ? -13.074 3.730 3.046 1.00 96.38 113 GLU A O 1
ATOM 944 N N . ILE A 1 114 ? -13.644 5.893 3.307 1.00 97.31 114 ILE A N 1
ATOM 945 C CA . ILE A 1 114 ? -13.972 6.141 1.893 1.00 97.31 114 ILE A CA 1
ATOM 946 C C . ILE A 1 114 ? -12.762 5.823 0.998 1.00 97.31 114 ILE A C 1
ATOM 948 O O . ILE A 1 114 ? -12.862 5.051 0.041 1.00 97.31 114 ILE A O 1
ATOM 952 N N . LEU A 1 115 ? -11.578 6.340 1.348 1.00 97.75 115 LEU A N 1
ATOM 953 C CA . LEU A 1 115 ? -10.330 6.046 0.634 1.00 97.75 115 LEU A CA 1
ATOM 954 C C . LEU A 1 115 ? -9.992 4.550 0.645 1.00 97.75 115 LEU A C 1
ATOM 956 O O . LEU A 1 115 ? -9.518 4.011 -0.356 1.00 97.75 115 LEU A O 1
ATOM 960 N N . ALA A 1 116 ? -10.224 3.868 1.764 1.00 97.62 116 ALA A N 1
ATOM 961 C CA . ALA A 1 116 ? -9.980 2.439 1.882 1.00 97.62 116 ALA A CA 1
ATOM 962 C C . ALA A 1 116 ? -10.942 1.611 1.015 1.00 97.62 116 ALA A C 1
ATOM 964 O O . ALA A 1 116 ? -10.517 0.600 0.446 1.00 97.62 116 ALA A O 1
ATOM 965 N N . LYS A 1 117 ? -12.196 2.054 0.861 1.00 97.62 117 LYS A N 1
ATOM 966 C CA . LYS A 1 117 ? -13.191 1.417 -0.010 1.00 97.62 117 LYS A CA 1
ATOM 967 C C . LYS A 1 117 ? -12.752 1.501 -1.465 1.00 97.62 117 LYS A C 1
ATOM 969 O O . LYS A 1 117 ? -12.554 0.465 -2.093 1.00 97.62 117 LYS A O 1
ATOM 974 N N . MET A 1 118 ? -12.403 2.703 -1.922 1.00 97.75 118 MET A N 1
ATOM 975 C CA . MET A 1 118 ? -11.893 2.928 -3.280 1.00 97.75 118 MET A CA 1
ATOM 976 C C . MET A 1 118 ? -10.597 2.167 -3.591 1.00 97.75 118 MET A C 1
ATOM 978 O O . MET A 1 118 ? -10.335 1.848 -4.750 1.00 97.75 118 MET A O 1
ATOM 982 N N . ILE A 1 119 ? -9.740 1.927 -2.590 1.00 97.94 119 ILE A N 1
ATOM 983 C CA . ILE A 1 119 ? -8.541 1.085 -2.741 1.00 97.94 119 ILE A CA 1
ATOM 984 C C . ILE A 1 119 ? -8.930 -0.389 -2.858 1.00 97.94 119 ILE A C 1
ATOM 986 O O . ILE A 1 119 ? -8.334 -1.112 -3.649 1.00 97.94 119 ILE A O 1
ATOM 990 N N . SER A 1 120 ? -9.884 -0.843 -2.048 1.00 96.94 120 SER A N 1
ATOM 991 C CA . SER A 1 120 ? -10.293 -2.249 -1.994 1.00 96.94 120 SER A CA 1
ATOM 992 C C . SER A 1 120 ? -11.057 -2.676 -3.246 1.00 96.94 120 SER A C 1
ATOM 994 O O . SER A 1 120 ? -10.856 -3.788 -3.721 1.00 96.94 120 SER A O 1
ATOM 996 N N . GLU A 1 121 ? -11.902 -1.800 -3.786 1.00 96.25 121 GLU A N 1
ATOM 997 C CA . GLU A 1 121 ? -12.611 -2.009 -5.055 1.00 96.25 121 GLU A CA 1
ATOM 998 C C . GLU A 1 121 ? -11.616 -2.107 -6.215 1.00 96.25 121 GLU A C 1
ATOM 1000 O O . GLU A 1 121 ? -11.561 -3.123 -6.901 1.00 96.25 121 GLU A O 1
ATOM 1005 N N . GLU A 1 122 ? -10.722 -1.121 -6.332 1.00 97.50 122 GLU A N 1
ATOM 1006 C CA . GLU A 1 122 ? -9.670 -1.105 -7.355 1.00 97.50 122 GLU A CA 1
ATOM 1007 C C . GLU A 1 122 ? -8.750 -2.334 -7.268 1.00 97.50 122 GLU A C 1
ATOM 1009 O O . GLU A 1 122 ? -8.311 -2.882 -8.277 1.00 97.50 122 GLU A O 1
ATOM 1014 N N . ALA A 1 123 ? -8.450 -2.793 -6.051 1.00 96.50 123 ALA A N 1
ATOM 1015 C CA . ALA A 1 123 ? -7.668 -4.003 -5.842 1.00 96.50 123 ALA A CA 1
ATOM 1016 C C . ALA A 1 123 ? -8.400 -5.262 -6.320 1.00 96.50 123 ALA A C 1
ATOM 1018 O O . ALA A 1 123 ? -7.745 -6.158 -6.846 1.00 96.50 123 ALA A O 1
ATOM 1019 N N . GLY A 1 124 ? -9.725 -5.326 -6.160 1.00 95.06 124 GLY A N 1
ATOM 1020 C CA . GLY A 1 124 ? -10.545 -6.431 -6.656 1.00 95.06 124 GLY A CA 1
ATOM 1021 C C . GLY A 1 124 ? -10.545 -6.537 -8.180 1.00 95.06 124 GLY A C 1
ATOM 1022 O O . GLY A 1 124 ? -10.534 -7.643 -8.706 1.00 95.06 124 GLY A O 1
ATOM 1023 N N . GLU A 1 125 ? -10.478 -5.406 -8.881 1.00 94.88 125 GLU A N 1
ATOM 1024 C CA . GLU A 1 125 ? -10.379 -5.376 -10.346 1.00 94.88 125 GLU A CA 1
ATOM 1025 C C . GLU A 1 125 ? -8.974 -5.741 -10.844 1.00 94.88 125 GLU A C 1
ATOM 1027 O O . GLU A 1 125 ? -8.813 -6.407 -11.866 1.00 94.88 125 GLU A O 1
ATOM 1032 N N . ARG A 1 126 ? -7.932 -5.298 -10.132 1.00 92.94 126 ARG A N 1
ATOM 1033 C CA . ARG A 1 126 ? -6.539 -5.417 -10.596 1.00 92.94 126 ARG A CA 1
ATOM 1034 C C . ARG A 1 126 ? -5.834 -6.691 -10.177 1.00 92.94 126 ARG A C 1
ATOM 1036 O O . ARG A 1 126 ? -4.896 -7.114 -10.851 1.00 92.94 126 ARG A O 1
ATOM 1043 N N . TYR A 1 127 ? -6.211 -7.258 -9.040 1.00 91.94 127 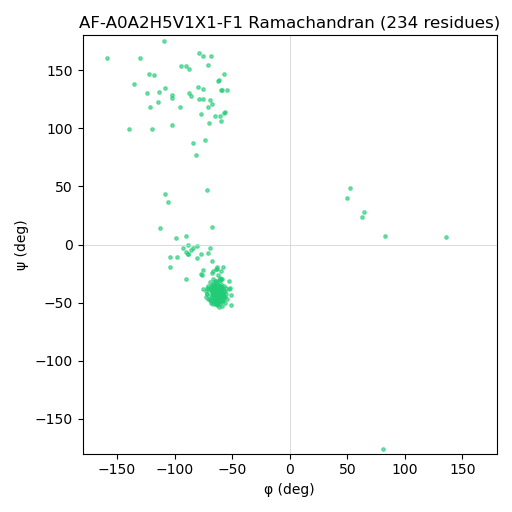TYR A N 1
ATOM 1044 C CA . TYR A 1 127 ? -5.548 -8.415 -8.463 1.00 91.94 127 TYR A CA 1
ATOM 1045 C C . TYR A 1 127 ? -6.555 -9.561 -8.364 1.00 91.94 127 TYR A C 1
ATOM 1047 O O . TYR A 1 127 ? -7.300 -9.614 -7.387 1.00 91.94 127 TYR A O 1
ATOM 1055 N N . PRO A 1 128 ? -6.546 -10.522 -9.308 1.00 89.88 128 PRO A N 1
ATOM 1056 C CA . PRO A 1 128 ? -7.484 -11.648 -9.293 1.00 89.88 128 PRO A CA 1
ATOM 1057 C C . PRO A 1 128 ? -7.514 -12.389 -7.948 1.00 89.88 128 PRO A C 1
ATOM 1059 O O . PRO A 1 128 ? -8.570 -12.735 -7.433 1.00 89.88 128 PRO A O 1
ATOM 1062 N N . ILE A 1 129 ? -6.344 -12.528 -7.316 1.00 93.31 129 ILE A N 1
ATOM 1063 C CA . ILE A 1 129 ? -6.167 -13.241 -6.046 1.00 93.31 129 ILE A CA 1
ATOM 1064 C C . ILE A 1 129 ? -6.629 -12.460 -4.802 1.00 93.31 129 ILE A C 1
ATOM 1066 O O . ILE A 1 129 ? -6.632 -12.986 -3.690 1.00 93.31 129 ILE A O 1
ATOM 1070 N N . PHE A 1 130 ? -6.982 -11.181 -4.943 1.00 95.75 130 PHE A N 1
ATOM 1071 C CA . PHE A 1 130 ? -7.305 -10.323 -3.803 1.00 95.75 130 PHE A CA 1
ATOM 1072 C C . PHE A 1 130 ? -8.536 -10.800 -3.038 1.00 95.75 130 PHE A C 1
ATOM 1074 O O . PHE A 1 130 ? -8.517 -10.788 -1.807 1.00 95.75 130 PHE A O 1
ATOM 1081 N N . LYS A 1 131 ? -9.583 -11.226 -3.756 1.00 94.69 1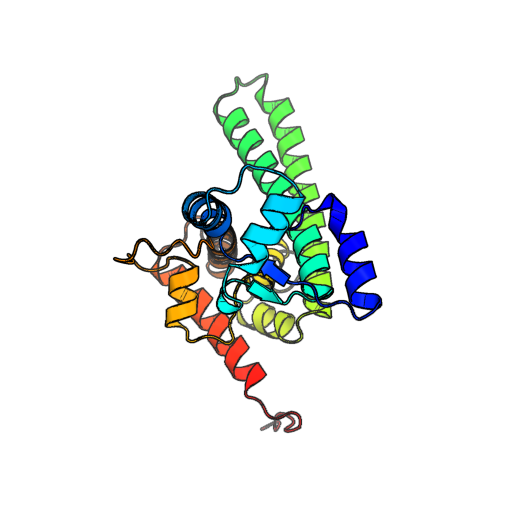31 LYS A N 1
ATOM 1082 C CA . LYS A 1 131 ? -10.831 -11.688 -3.144 1.00 94.69 131 LYS A CA 1
ATOM 1083 C C . LYS A 1 131 ? -10.609 -12.968 -2.337 1.00 94.69 131 LYS A C 1
ATOM 1085 O O . LYS A 1 131 ? -10.961 -12.988 -1.165 1.00 94.69 131 LYS A O 1
ATOM 1090 N N . GLU A 1 132 ? -9.927 -13.957 -2.916 1.00 95.12 132 GLU A N 1
ATOM 1091 C CA . GLU A 1 132 ? -9.629 -15.230 -2.240 1.00 95.12 132 GLU A CA 1
ATOM 1092 C C . GLU A 1 132 ? -8.768 -15.015 -0.984 1.00 95.12 132 GLU A C 1
ATOM 1094 O O . GLU A 1 132 ? -9.049 -15.584 0.064 1.00 95.12 132 GLU A O 1
ATOM 1099 N N . ILE A 1 133 ? -7.746 -14.145 -1.041 1.00 96.12 133 ILE A N 1
ATOM 1100 C CA . ILE A 1 133 ? -6.939 -13.833 0.153 1.00 96.12 133 ILE A CA 1
ATOM 1101 C C . ILE A 1 133 ? -7.787 -13.116 1.212 1.00 96.12 133 ILE A C 1
ATOM 1103 O O . ILE A 1 133 ? -7.603 -13.349 2.404 1.00 96.12 133 ILE A O 1
ATOM 1107 N N . ALA A 1 134 ? -8.685 -12.214 0.809 1.00 96.38 134 ALA A N 1
ATOM 1108 C CA . ALA A 1 134 ? -9.545 -11.505 1.750 1.00 96.38 134 ALA A CA 1
ATOM 1109 C C . ALA A 1 134 ? -10.545 -12.444 2.447 1.00 96.38 134 ALA A C 1
ATOM 1111 O O . ALA A 1 134 ? -10.778 -12.283 3.644 1.00 96.38 134 ALA A O 1
ATOM 1112 N N . GLU A 1 135 ? -11.096 -13.413 1.714 1.00 95.19 135 GLU A N 1
ATOM 1113 C CA . GLU A 1 135 ? -11.963 -14.477 2.236 1.00 95.19 135 GLU A CA 1
ATOM 1114 C C . GLU A 1 135 ? -11.210 -15.371 3.224 1.00 95.19 135 GLU A C 1
ATOM 1116 O O . GLU A 1 135 ? -11.636 -15.497 4.369 1.00 95.19 135 GLU A O 1
ATOM 1121 N N . GLU A 1 136 ? -10.040 -15.883 2.836 1.00 94.62 136 GLU A N 1
ATOM 1122 C CA . GLU A 1 136 ? -9.212 -16.756 3.680 1.00 94.62 136 GLU A CA 1
ATOM 1123 C C . GLU A 1 136 ? -8.766 -16.071 4.980 1.00 94.62 136 GLU A C 1
ATOM 1125 O O . GLU A 1 136 ? -8.696 -16.676 6.046 1.00 94.62 136 GLU A O 1
ATOM 1130 N N . LEU A 1 137 ? -8.476 -14.770 4.916 1.00 94.38 137 LEU A N 1
ATOM 1131 C CA . LEU A 1 137 ? -8.105 -13.985 6.092 1.00 94.38 137 LEU A CA 1
ATOM 1132 C C . LEU A 1 137 ? -9.310 -13.536 6.937 1.00 94.38 137 LEU A C 1
ATOM 1134 O O . LEU A 1 137 ? -9.102 -12.848 7.939 1.00 94.38 137 LEU A O 1
ATOM 1138 N N . GLY A 1 138 ? -10.545 -13.862 6.538 1.00 94.00 138 GLY A N 1
ATOM 1139 C CA . GLY A 1 138 ? -11.764 -13.460 7.243 1.00 94.00 138 GLY A CA 1
ATOM 1140 C C . GLY A 1 138 ? -11.994 -11.946 7.257 1.00 94.00 138 GLY A C 1
ATOM 1141 O O . GLY A 1 138 ? -12.580 -11.413 8.195 1.00 94.00 138 GLY A O 1
ATOM 1142 N N . ILE A 1 139 ? -11.499 -11.224 6.247 1.00 95.00 139 ILE A N 1
ATOM 1143 C CA . ILE A 1 139 ? -11.594 -9.758 6.143 1.00 95.00 139 ILE A CA 1
ATOM 1144 C C . ILE A 1 139 ? -12.575 -9.330 5.047 1.00 95.00 139 ILE A C 1
ATOM 1146 O O . ILE A 1 139 ? -12.305 -8.420 4.259 1.00 95.00 139 ILE A O 1
ATOM 1150 N N . THR A 1 140 ? -13.722 -9.998 4.987 1.00 91.12 140 THR A N 1
ATOM 1151 C CA . THR A 1 140 ? -14.784 -9.763 4.000 1.00 91.12 140 THR A CA 1
ATOM 1152 C C . THR A 1 140 ? -15.805 -8.731 4.476 1.00 91.12 140 THR A C 1
ATOM 1154 O O . THR A 1 140 ? -16.042 -8.583 5.669 1.00 91.12 140 THR A O 1
ATOM 1157 N N . GLY A 1 141 ? -16.461 -8.044 3.539 1.00 86.38 141 GLY A N 1
ATOM 1158 C CA . GLY A 1 141 ? -17.525 -7.079 3.844 1.00 86.38 141 GLY A CA 1
ATOM 1159 C C . GLY A 1 141 ? -17.037 -5.688 4.268 1.00 86.38 141 GLY A C 1
ATOM 1160 O O . GLY A 1 141 ? -15.839 -5.380 4.233 1.00 86.38 141 GLY A O 1
ATOM 1161 N N . ASP A 1 142 ? -17.994 -4.835 4.636 1.00 85.44 142 ASP A N 1
ATOM 1162 C CA . ASP A 1 142 ? -17.771 -3.399 4.860 1.00 85.44 142 ASP A CA 1
ATOM 1163 C C . ASP A 1 142 ? -17.070 -3.091 6.192 1.00 85.44 142 ASP A C 1
ATOM 1165 O O . ASP A 1 142 ? 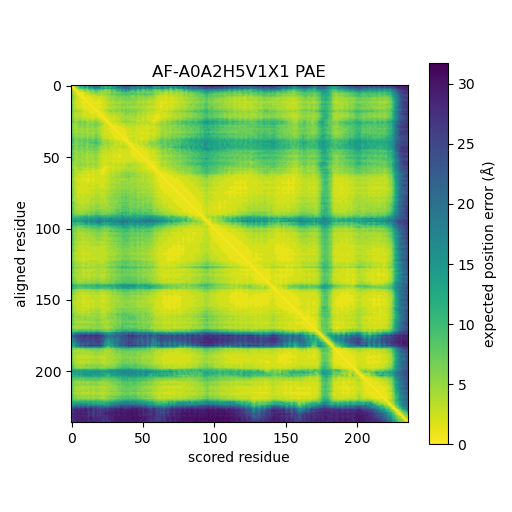-16.292 -2.145 6.292 1.00 85.44 142 ASP A O 1
ATOM 1169 N N . ASN A 1 143 ? -17.209 -3.957 7.196 1.00 87.94 143 ASN A N 1
ATOM 1170 C CA . ASN A 1 143 ? -16.518 -3.788 8.482 1.00 87.94 143 ASN A CA 1
ATOM 1171 C C . ASN A 1 143 ? -14.989 -3.963 8.376 1.00 87.94 143 ASN A C 1
ATOM 1173 O O . ASN A 1 143 ? -14.245 -3.586 9.282 1.00 87.94 143 ASN A O 1
ATOM 1177 N N . HIS A 1 144 ? -14.495 -4.517 7.264 1.00 94.12 144 HIS A N 1
ATOM 1178 C CA . HIS A 1 144 ? -13.084 -4.858 7.074 1.00 94.12 144 HIS A CA 1
ATOM 1179 C C . HIS A 1 144 ? -12.386 -4.014 6.000 1.00 94.12 144 HIS A C 1
ATOM 1181 O O . HIS A 1 144 ? -11.268 -4.333 5.584 1.00 94.12 144 HIS A O 1
ATOM 1187 N N . VAL A 1 145 ? -12.983 -2.901 5.564 1.00 95.69 145 VAL A N 1
ATOM 1188 C CA . VAL A 1 145 ? -12.464 -2.084 4.452 1.00 95.69 145 VAL A CA 1
ATOM 1189 C C . VAL A 1 145 ? -11.020 -1.608 4.700 1.00 95.69 145 VAL A C 1
ATOM 1191 O O . VAL A 1 145 ? -10.173 -1.676 3.808 1.00 95.69 145 VAL A O 1
ATOM 1194 N N . LEU A 1 146 ? -10.673 -1.202 5.927 1.00 96.00 146 LEU A N 1
ATOM 1195 C CA . LEU A 1 146 ? -9.297 -0.807 6.279 1.00 96.00 146 LEU A CA 1
ATOM 1196 C C . LEU A 1 146 ? -8.292 -1.973 6.202 1.00 96.00 146 LEU A C 1
ATOM 1198 O O . LEU A 1 146 ? -7.112 -1.766 5.878 1.00 96.00 146 LEU A O 1
ATOM 1202 N N . ALA A 1 147 ? -8.740 -3.192 6.508 1.00 96.56 147 ALA A N 1
ATOM 1203 C CA . ALA A 1 147 ? -7.930 -4.401 6.410 1.00 96.56 147 ALA A CA 1
ATOM 1204 C C . ALA A 1 147 ? -7.692 -4.763 4.940 1.00 96.56 147 ALA A C 1
ATOM 1206 O O . ALA A 1 147 ? -6.544 -4.945 4.530 1.00 96.56 147 ALA A O 1
ATOM 1207 N N . ARG A 1 148 ? -8.754 -4.736 4.130 1.00 97.75 148 ARG A N 1
ATOM 1208 C CA . ARG A 1 148 ? -8.718 -4.949 2.678 1.00 97.75 148 ARG A CA 1
ATOM 1209 C C . ARG A 1 148 ? -7.817 -3.934 1.971 1.00 97.75 148 ARG A C 1
ATOM 1211 O O . ARG A 1 148 ? -6.944 -4.327 1.202 1.00 97.75 148 ARG A O 1
ATOM 1218 N N . ALA A 1 149 ? -7.895 -2.653 2.329 1.00 97.56 149 ALA A N 1
ATOM 1219 C CA . ALA A 1 149 ? -6.976 -1.637 1.816 1.00 97.56 149 ALA A CA 1
ATOM 1220 C C . ALA A 1 149 ? -5.513 -1.898 2.220 1.00 97.56 149 ALA A C 1
ATOM 1222 O O . ALA A 1 149 ? -4.583 -1.608 1.465 1.00 97.56 149 ALA A O 1
ATOM 1223 N N . SER A 1 150 ? -5.285 -2.474 3.404 1.00 97.50 150 SER A N 1
ATOM 1224 C CA . SER A 1 150 ? -3.940 -2.850 3.852 1.00 97.50 150 SER A CA 1
ATOM 1225 C C . SER A 1 150 ? -3.398 -4.067 3.093 1.00 97.50 150 SER A C 1
ATOM 1227 O O . SER A 1 150 ? -2.216 -4.072 2.751 1.00 97.50 150 SER A O 1
ATOM 1229 N N . LEU A 1 151 ? -4.244 -5.050 2.770 1.00 97.94 151 LEU A N 1
ATOM 1230 C CA . LEU A 1 151 ? -3.903 -6.154 1.868 1.00 97.94 151 LEU A CA 1
ATOM 1231 C C . LEU A 1 151 ? -3.576 -5.637 0.457 1.00 97.94 151 LEU A C 1
ATOM 1233 O O . LEU A 1 151 ? -2.531 -5.978 -0.094 1.00 97.94 151 LEU A O 1
ATOM 1237 N N . ALA A 1 152 ? -4.405 -4.750 -0.092 1.00 97.44 152 ALA A N 1
ATOM 1238 C CA . ALA A 1 152 ? -4.186 -4.130 -1.398 1.00 97.44 152 ALA A CA 1
ATOM 1239 C C . ALA A 1 152 ? -2.847 -3.372 -1.471 1.00 97.44 152 ALA A C 1
ATOM 1241 O O . ALA A 1 152 ? -2.094 -3.490 -2.442 1.00 97.44 152 ALA A O 1
ATOM 1242 N N . GLU A 1 153 ? -2.501 -2.633 -0.412 1.00 96.31 153 GLU A N 1
ATOM 1243 C CA . GLU A 1 153 ? -1.206 -1.961 -0.303 1.00 96.31 153 GLU A CA 1
ATOM 1244 C C . GLU A 1 153 ? -0.035 -2.955 -0.316 1.00 96.31 153 GLU A C 1
ATOM 1246 O O . GLU A 1 153 ? 0.992 -2.683 -0.947 1.00 96.31 153 GLU A O 1
ATOM 1251 N N . LEU A 1 154 ? -0.174 -4.113 0.336 1.00 95.62 154 LEU A N 1
ATOM 1252 C CA . LEU A 1 154 ? 0.842 -5.162 0.274 1.00 95.62 154 LEU A CA 1
ATOM 1253 C C . LEU A 1 154 ? 0.981 -5.717 -1.144 1.00 95.62 154 LEU A C 1
ATOM 1255 O O . LEU A 1 154 ? 2.099 -5.731 -1.651 1.00 95.62 154 LEU A O 1
ATOM 1259 N N . LEU A 1 155 ? -0.117 -6.098 -1.802 1.00 94.88 155 LEU A N 1
ATOM 1260 C CA . LEU A 1 155 ? -0.091 -6.637 -3.171 1.00 94.8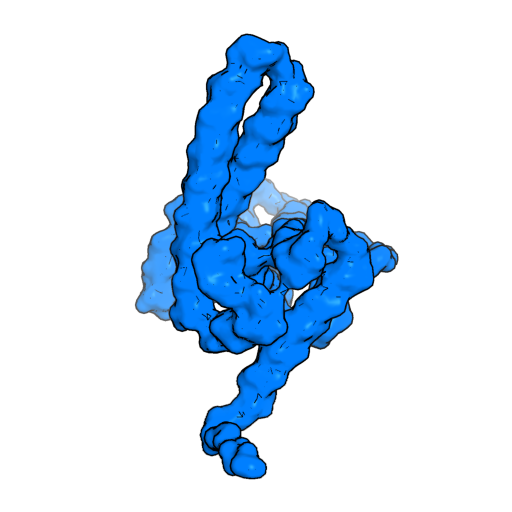8 155 LEU A CA 1
ATOM 1261 C C . LEU A 1 155 ? 0.497 -5.642 -4.190 1.00 94.88 155 LEU A 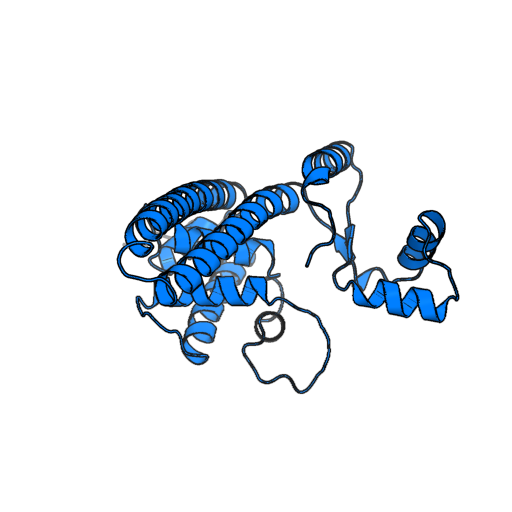C 1
ATOM 1263 O O . LEU A 1 155 ? 1.144 -6.044 -5.152 1.00 94.88 155 LEU A O 1
ATOM 1267 N N . THR A 1 156 ? 0.361 -4.336 -3.943 1.00 92.88 156 THR A N 1
ATOM 1268 C CA . THR A 1 156 ? 0.937 -3.290 -4.806 1.00 92.88 156 THR A CA 1
ATOM 1269 C C . THR A 1 156 ? 2.467 -3.185 -4.678 1.00 92.88 156 THR A C 1
ATOM 1271 O O . THR A 1 156 ? 3.200 -3.033 -5.667 1.00 92.88 156 THR A O 1
ATOM 1274 N N . TYR A 1 157 ? 2.985 -3.207 -3.445 1.00 89.25 157 TYR A N 1
ATOM 1275 C CA . TYR A 1 157 ? 4.386 -2.863 -3.163 1.00 89.25 157 TYR A CA 1
ATOM 1276 C C . TYR A 1 157 ? 5.294 -4.059 -2.875 1.00 89.25 157 TYR A C 1
ATOM 1278 O O . TYR A 1 157 ? 6.516 -3.913 -2.962 1.00 89.25 157 TYR A O 1
ATOM 1286 N N . VAL A 1 158 ? 4.730 -5.210 -2.521 1.00 89.75 158 VAL A N 1
ATOM 1287 C CA . VAL A 1 158 ? 5.478 -6.415 -2.167 1.00 89.75 158 VAL A CA 1
ATOM 1288 C C . VAL A 1 158 ? 5.452 -7.388 -3.337 1.00 89.75 158 VAL A C 1
ATOM 1290 O O . VAL A 1 158 ? 4.403 -7.772 -3.836 1.00 89.75 158 VAL A O 1
ATOM 1293 N N . ASP A 1 159 ? 6.639 -7.809 -3.759 1.00 88.50 159 ASP A N 1
ATOM 1294 C CA . ASP A 1 159 ? 6.800 -8.816 -4.801 1.00 88.50 159 ASP A CA 1
ATOM 1295 C C . ASP A 1 159 ? 6.688 -10.223 -4.191 1.00 88.50 159 ASP A C 1
ATOM 1297 O O . ASP A 1 159 ? 7.687 -10.823 -3.778 1.00 88.50 159 ASP A O 1
ATOM 1301 N N . PHE A 1 160 ? 5.455 -10.728 -4.102 1.00 91.00 160 PHE A N 1
ATOM 1302 C CA . PHE A 1 160 ? 5.141 -12.050 -3.549 1.00 91.00 160 PHE A CA 1
ATOM 1303 C C . PHE A 1 160 ? 5.580 -13.220 -4.445 1.00 91.00 160 PHE A C 1
ATOM 1305 O O . PHE A 1 160 ? 5.584 -14.361 -3.987 1.00 91.00 160 PHE A O 1
ATOM 1312 N N . SER A 1 161 ? 6.048 -12.960 -5.675 1.00 88.44 161 SER A N 1
ATOM 1313 C CA . SER A 1 161 ? 6.676 -13.992 -6.516 1.00 88.44 161 SER A CA 1
ATOM 1314 C C . SER A 1 161 ? 8.010 -14.485 -5.939 1.00 88.44 161 SER A C 1
ATOM 1316 O O . SER A 1 161 ? 8.466 -15.587 -6.253 1.00 88.44 161 SER A O 1
ATOM 1318 N N . LYS A 1 162 ? 8.658 -13.671 -5.092 1.00 88.44 162 LYS A N 1
ATOM 1319 C CA . LYS A 1 162 ? 9.937 -14.007 -4.458 1.00 88.44 162 LYS A CA 1
ATOM 1320 C C . LYS A 1 162 ? 9.757 -15.017 -3.327 1.00 88.44 162 LYS A C 1
ATOM 1322 O O . LYS A 1 162 ? 8.673 -15.199 -2.779 1.00 88.44 162 LYS A O 1
ATOM 1327 N N . SER A 1 163 ? 10.865 -15.654 -2.943 1.00 90.25 163 SER A N 1
ATOM 1328 C CA . SER A 1 163 ? 10.883 -16.558 -1.794 1.00 90.25 163 SER A CA 1
ATOM 1329 C C . SER A 1 163 ? 10.422 -15.845 -0.524 1.00 90.25 163 SER A C 1
ATOM 1331 O O . SER A 1 163 ? 10.720 -14.663 -0.314 1.00 90.25 163 SER A O 1
ATOM 1333 N N . PHE A 1 164 ? 9.748 -16.584 0.354 1.00 90.75 164 PHE A N 1
ATOM 1334 C CA . PHE A 1 164 ? 9.230 -16.049 1.609 1.00 90.75 164 PHE A CA 1
ATOM 1335 C C . PHE A 1 164 ? 10.305 -15.330 2.440 1.00 90.75 164 PHE A C 1
ATOM 1337 O O . PHE A 1 164 ? 10.056 -14.259 2.992 1.00 90.75 164 PHE A O 1
ATOM 1344 N N . GLY A 1 165 ? 11.538 -15.852 2.456 1.00 88.19 165 GLY A N 1
ATOM 1345 C CA . GLY A 1 165 ? 12.679 -15.201 3.106 1.00 88.19 165 GLY A CA 1
ATOM 1346 C C . GLY A 1 165 ? 12.962 -13.792 2.567 1.00 88.19 165 GLY A C 1
ATOM 1347 O O . GLY A 1 165 ? 13.126 -12.857 3.350 1.00 88.19 165 GLY A O 1
ATOM 1348 N N . ARG A 1 166 ? 12.933 -13.599 1.238 1.00 87.06 166 ARG A N 1
ATOM 1349 C CA . ARG A 1 166 ? 13.121 -12.275 0.612 1.00 87.06 166 ARG A CA 1
ATOM 1350 C C . ARG A 1 166 ? 11.966 -11.323 0.926 1.00 87.06 166 ARG A C 1
ATOM 1352 O O . ARG A 1 166 ? 12.212 -10.146 1.190 1.00 87.06 166 ARG A O 1
ATOM 1359 N N . VAL A 1 167 ? 10.729 -11.821 0.931 1.00 89.88 167 VAL A N 1
ATOM 1360 C CA . VAL A 1 167 ? 9.533 -11.037 1.290 1.00 89.88 167 VAL A CA 1
ATOM 1361 C C . VAL A 1 167 ? 9.597 -10.588 2.757 1.00 89.88 167 VAL A C 1
ATOM 1363 O O . VAL A 1 167 ? 9.437 -9.402 3.059 1.00 89.88 167 VAL A O 1
ATOM 1366 N N . ARG A 1 168 ? 9.931 -11.503 3.676 1.00 88.19 168 ARG A N 1
ATOM 1367 C CA . ARG A 1 168 ? 10.146 -11.194 5.099 1.00 88.19 168 ARG A CA 1
ATOM 1368 C C . ARG A 1 168 ? 11.261 -10.178 5.322 1.00 88.19 168 ARG A C 1
ATOM 1370 O O . ARG A 1 168 ? 11.104 -9.303 6.177 1.00 88.19 168 ARG A O 1
ATOM 1377 N N . GLY A 1 169 ? 12.356 -10.283 4.567 1.00 83.19 169 GLY A N 1
ATOM 1378 C CA . GLY A 1 169 ? 13.478 -9.344 4.619 1.00 83.19 169 GLY A CA 1
ATOM 1379 C C . GLY A 1 169 ? 13.066 -7.940 4.198 1.00 83.19 169 GLY A C 1
ATOM 1380 O O . GLY A 1 169 ? 13.274 -6.979 4.938 1.00 83.19 169 GLY A O 1
ATOM 1381 N N . TYR A 1 170 ? 12.344 -7.825 3.079 1.00 83.88 170 TYR A N 1
ATOM 1382 C CA . TYR A 1 170 ? 11.804 -6.548 2.601 1.00 83.88 170 TYR A CA 1
ATOM 1383 C C . TYR A 1 170 ? 10.928 -5.834 3.650 1.00 83.88 170 TYR A C 1
ATOM 1385 O O . TYR A 1 170 ? 10.992 -4.609 3.806 1.00 83.88 170 TYR A O 1
ATOM 1393 N N . LEU A 1 171 ? 10.146 -6.602 4.416 1.00 86.56 171 LEU A N 1
ATOM 1394 C CA . LEU A 1 171 ? 9.268 -6.102 5.480 1.00 86.56 171 LEU A CA 1
ATOM 1395 C C . LEU A 1 171 ? 9.951 -5.989 6.856 1.00 86.56 171 LEU A C 1
ATOM 1397 O O . LEU A 1 171 ? 9.321 -5.528 7.812 1.00 86.56 171 LEU A O 1
ATOM 1401 N N . LYS A 1 172 ? 11.236 -6.353 6.965 1.00 80.75 172 LYS A N 1
ATOM 1402 C CA . LYS A 1 172 ? 12.038 -6.327 8.201 1.00 80.75 172 LYS A CA 1
ATOM 1403 C C . LYS A 1 172 ? 11.375 -7.067 9.368 1.00 80.75 172 LYS A C 1
ATOM 1405 O O . LYS A 1 172 ? 11.250 -6.530 10.473 1.00 80.75 172 LYS A O 1
ATOM 1410 N N . LEU A 1 173 ? 10.914 -8.294 9.117 1.00 79.56 173 LEU A N 1
ATOM 1411 C CA . LEU A 1 173 ? 10.360 -9.166 10.162 1.00 79.56 173 LEU A CA 1
ATOM 1412 C C . LEU A 1 173 ? 11.423 -9.955 10.947 1.00 79.56 173 LEU A C 1
ATOM 1414 O O . LEU A 1 173 ? 11.075 -10.640 11.903 1.00 79.56 173 LEU A O 1
ATOM 1418 N N . TYR A 1 174 ? 12.704 -9.843 10.589 1.00 68.94 174 TYR A N 1
ATOM 1419 C CA . TYR A 1 174 ? 13.836 -10.352 11.368 1.00 68.94 174 TYR A CA 1
ATOM 1420 C C . TYR A 1 174 ? 14.908 -9.268 11.547 1.00 68.94 174 TYR A C 1
ATOM 1422 O O . TYR A 1 174 ? 14.937 -8.271 10.820 1.00 68.94 174 TYR A O 1
ATOM 1430 N N . ARG A 1 175 ? 15.777 -9.451 12.549 1.00 51.72 175 ARG A N 1
ATOM 1431 C CA . ARG A 1 175 ? 16.918 -8.569 12.829 1.00 51.72 175 ARG A CA 1
ATOM 1432 C C . ARG A 1 175 ? 17.988 -8.828 11.768 1.00 51.72 175 ARG A C 1
ATOM 1434 O O . ARG A 1 175 ? 18.797 -9.738 11.889 1.00 51.72 175 ARG A O 1
ATOM 1441 N N . GLU A 1 176 ? 17.925 -8.092 10.671 1.00 49.97 176 GLU A N 1
ATOM 1442 C CA . GLU A 1 176 ? 18.861 -8.254 9.562 1.00 49.97 176 GLU A CA 1
ATOM 1443 C C . GLU A 1 176 ? 20.223 -7.635 9.935 1.00 49.97 176 GLU A C 1
ATOM 1445 O O . GLU A 1 176 ? 20.293 -6.465 10.307 1.00 49.97 176 GLU A O 1
ATOM 1450 N N . ARG A 1 177 ? 21.306 -8.426 9.845 1.00 40.16 177 ARG A N 1
ATOM 1451 C CA . ARG A 1 177 ? 22.712 -8.003 10.063 1.00 40.16 177 ARG A CA 1
ATOM 1452 C C . ARG A 1 177 ? 23.247 -7.069 8.962 1.00 40.16 177 ARG A C 1
ATOM 1454 O O . ARG A 1 17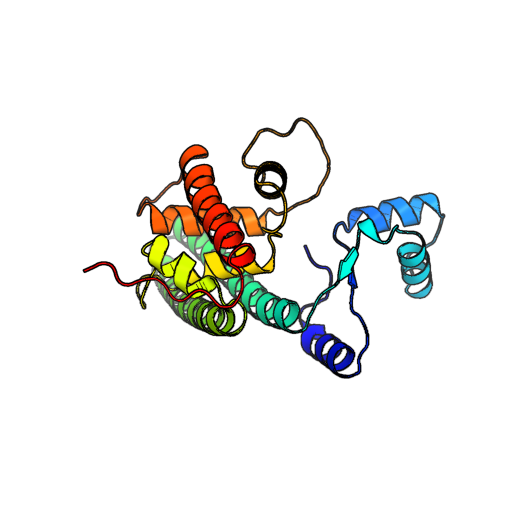7 ? 24.384 -6.622 9.024 1.00 40.16 177 ARG A O 1
ATOM 1461 N N . SER A 1 178 ? 22.444 -6.801 7.936 1.00 45.66 178 SER A N 1
ATOM 1462 C CA . SER A 1 178 ? 22.851 -6.120 6.712 1.00 45.66 178 SER A CA 1
ATOM 1463 C C . SER A 1 178 ? 22.156 -4.766 6.591 1.00 45.66 178 SER A C 1
ATOM 1465 O O . SER A 1 178 ? 20.932 -4.666 6.526 1.00 45.66 178 SER A O 1
ATOM 1467 N N . ASN A 1 179 ? 22.965 -3.711 6.487 1.00 45.56 179 ASN A N 1
ATOM 1468 C CA . ASN A 1 179 ? 22.557 -2.328 6.223 1.00 45.56 179 ASN A CA 1
ATOM 1469 C C . ASN A 1 179 ? 21.974 -2.109 4.806 1.00 45.56 179 ASN A C 1
ATOM 1471 O O . ASN A 1 179 ? 21.860 -0.964 4.355 1.00 45.56 179 ASN A O 1
ATOM 1475 N N . SER A 1 180 ? 21.603 -3.165 4.069 1.00 45.47 180 SER A N 1
ATOM 1476 C CA . SER A 1 180 ? 21.103 -3.041 2.698 1.00 45.47 180 SER A CA 1
ATOM 1477 C C . SER A 1 180 ? 19.709 -2.389 2.684 1.00 45.47 180 SER A C 1
ATOM 1479 O O . SER A 1 180 ? 18.682 -2.948 3.059 1.00 45.47 180 SER A O 1
ATOM 1481 N N . LYS A 1 181 ? 19.684 -1.111 2.299 1.00 51.19 181 LYS A N 1
ATOM 1482 C CA . LYS A 1 181 ? 18.560 -0.167 2.411 1.00 51.19 181 LYS A CA 1
ATOM 1483 C C . LYS A 1 181 ? 17.391 -0.450 1.439 1.00 51.19 181 LYS A C 1
ATOM 1485 O O . LYS A 1 181 ? 16.891 0.482 0.811 1.00 51.19 181 LYS A O 1
ATOM 1490 N N . ARG A 1 182 ? 16.905 -1.691 1.293 1.00 55.53 182 ARG A N 1
ATOM 1491 C CA . ARG A 1 182 ? 15.645 -1.983 0.568 1.00 55.53 182 ARG A CA 1
ATOM 1492 C C . ARG A 1 182 ? 14.455 -1.731 1.500 1.00 55.53 182 ARG A C 1
ATOM 1494 O O . ARG A 1 182 ? 13.900 -2.627 2.117 1.00 55.53 182 ARG A O 1
ATOM 1501 N N . TYR A 1 183 ? 14.127 -0.453 1.681 1.00 53.62 183 TYR A N 1
ATOM 1502 C CA . TYR A 1 183 ? 13.129 0.011 2.645 1.00 53.62 183 TYR A CA 1
ATOM 1503 C C . TYR A 1 183 ? 11.683 -0.210 2.168 1.00 53.62 183 TYR A C 1
ATOM 1505 O O . TYR A 1 183 ? 11.198 0.514 1.298 1.00 53.62 183 TYR A O 1
ATOM 1513 N N . GLY A 1 184 ? 10.969 -1.117 2.843 1.00 69.81 184 GLY A N 1
ATOM 1514 C CA . GLY A 1 184 ? 9.511 -1.261 2.806 1.00 69.81 184 GLY A CA 1
ATOM 1515 C C . GLY A 1 184 ? 8.811 -0.745 4.072 1.00 69.81 184 GLY A C 1
ATOM 1516 O O . GLY A 1 184 ? 7.863 -1.372 4.521 1.00 69.81 184 GLY A O 1
ATOM 1517 N N . ARG A 1 185 ? 9.268 0.352 4.712 1.00 80.38 185 ARG A N 1
ATOM 1518 C CA . ARG A 1 185 ? 8.691 0.847 5.995 1.00 80.38 185 ARG A CA 1
ATOM 1519 C C . ARG A 1 185 ? 7.169 0.997 5.932 1.00 80.38 185 ARG A C 1
ATOM 1521 O O . ARG A 1 185 ? 6.485 0.616 6.877 1.00 80.38 185 ARG A O 1
ATOM 1528 N N . GLU A 1 186 ? 6.660 1.544 4.835 1.00 85.69 186 GLU A N 1
ATOM 1529 C CA . GLU A 1 186 ? 5.220 1.719 4.647 1.00 85.69 186 GLU A CA 1
ATOM 1530 C C . GLU A 1 186 ? 4.511 0.380 4.401 1.00 85.69 186 GLU A C 1
ATOM 1532 O O . GLU A 1 186 ? 3.525 0.101 5.071 1.00 85.69 186 GLU A O 1
ATOM 1537 N N . ALA A 1 187 ? 5.082 -0.512 3.584 1.00 88.44 187 ALA A N 1
ATOM 1538 C CA . ALA A 1 187 ? 4.564 -1.874 3.419 1.00 88.44 187 ALA A CA 1
ATOM 1539 C C . ALA A 1 187 ? 4.543 -2.650 4.754 1.00 88.44 187 ALA A C 1
ATOM 1541 O O . ALA A 1 187 ? 3.584 -3.349 5.063 1.00 88.44 187 ALA A O 1
ATOM 1542 N N . ARG A 1 188 ? 5.543 -2.453 5.623 1.00 90.38 188 ARG A N 1
ATOM 1543 C CA . ARG A 1 188 ? 5.541 -3.006 6.984 1.00 90.38 188 ARG A CA 1
ATOM 1544 C C . ARG A 1 188 ? 4.389 -2.445 7.812 1.00 90.38 188 ARG A C 1
ATOM 1546 O O . ARG A 1 188 ? 3.759 -3.202 8.538 1.00 90.38 188 ARG A O 1
ATOM 1553 N N . LYS A 1 189 ? 4.098 -1.142 7.730 1.00 91.56 189 LYS A N 1
ATOM 1554 C CA . LYS A 1 189 ? 2.929 -0.562 8.415 1.00 91.56 189 LYS A CA 1
ATOM 1555 C C . LYS A 1 189 ? 1.624 -1.162 7.888 1.00 91.56 189 LYS A C 1
ATOM 1557 O O . LYS A 1 189 ? 0.755 -1.442 8.704 1.00 91.56 189 LYS A O 1
ATOM 1562 N N . ALA A 1 190 ? 1.512 -1.393 6.580 1.00 94.62 190 ALA A N 1
ATOM 1563 C CA . ALA A 1 190 ? 0.366 -2.085 5.992 1.00 94.62 190 ALA A CA 1
ATOM 1564 C C . ALA A 1 190 ? 0.205 -3.496 6.564 1.00 94.62 190 ALA A C 1
ATOM 1566 O O . ALA A 1 190 ? -0.871 -3.824 7.053 1.00 94.62 190 ALA A O 1
ATOM 1567 N N . LEU A 1 191 ? 1.294 -4.269 6.647 1.00 95.31 191 LEU A N 1
ATOM 1568 C CA . LEU A 1 191 ? 1.272 -5.578 7.301 1.00 95.31 191 LEU A CA 1
ATOM 1569 C C . LEU A 1 191 ? 0.830 -5.484 8.765 1.00 95.31 191 LEU A C 1
ATOM 1571 O O . LEU A 1 191 ? 0.021 -6.292 9.203 1.00 95.31 191 LEU A O 1
ATOM 1575 N N . VAL A 1 192 ? 1.319 -4.501 9.531 1.00 94.31 192 VAL A N 1
ATOM 1576 C CA . VAL A 1 192 ? 0.891 -4.318 10.929 1.00 94.31 192 VAL A CA 1
ATOM 1577 C C . VAL A 1 192 ? -0.613 -4.060 11.022 1.00 94.31 192 VAL A C 1
ATOM 1579 O O . VAL A 1 192 ? -1.259 -4.685 11.860 1.00 94.31 192 VAL A O 1
ATOM 1582 N N . ARG A 1 193 ? -1.164 -3.175 10.179 1.00 93.88 193 ARG A N 1
ATOM 1583 C CA . ARG A 1 193 ? -2.605 -2.871 10.158 1.00 93.88 193 ARG A CA 1
ATOM 1584 C C . ARG A 1 193 ? -3.436 -4.090 9.767 1.00 93.88 193 ARG A C 1
ATOM 1586 O O . ARG A 1 193 ? -4.407 -4.385 10.450 1.00 93.88 193 ARG A O 1
ATOM 1593 N N . LEU A 1 194 ? -3.015 -4.816 8.731 1.00 96.19 194 LEU A N 1
ATOM 1594 C CA . LEU A 1 194 ? -3.659 -6.062 8.318 1.00 96.19 194 LEU A CA 1
ATOM 1595 C C . LEU A 1 194 ? -3.646 -7.087 9.457 1.00 96.19 194 LEU A C 1
ATOM 1597 O O . LEU A 1 194 ? -4.681 -7.636 9.801 1.00 96.19 194 LEU A O 1
ATOM 1601 N N . THR A 1 195 ? -2.489 -7.280 10.097 1.00 95.69 195 THR A N 1
ATOM 1602 C CA . THR A 1 195 ? -2.339 -8.249 11.191 1.00 95.69 195 THR A CA 1
ATOM 1603 C C . THR A 1 195 ? -3.271 -7.917 12.353 1.00 95.69 195 THR A C 1
ATOM 1605 O O . THR A 1 195 ? -3.938 -8.810 12.846 1.00 95.69 195 THR A O 1
ATOM 1608 N N . ILE A 1 196 ? -3.335 -6.645 12.773 1.00 93.88 196 ILE A N 1
ATOM 1609 C CA . ILE A 1 196 ? -4.229 -6.159 13.843 1.00 93.88 196 ILE A CA 1
ATOM 1610 C C . ILE A 1 196 ? -5.691 -6.498 13.543 1.00 93.88 196 ILE A C 1
ATOM 1612 O O . ILE A 1 196 ? -6.400 -6.936 14.444 1.00 93.88 196 ILE A O 1
ATOM 1616 N N . ALA A 1 197 ? -6.118 -6.316 12.290 1.00 92.44 197 ALA A N 1
ATOM 1617 C CA . ALA A 1 197 ? -7.482 -6.613 11.872 1.00 92.44 197 ALA A CA 1
ATOM 1618 C C . ALA A 1 197 ? -7.775 -8.120 11.878 1.00 92.44 197 ALA A C 1
ATOM 1620 O O . ALA A 1 197 ? -8.774 -8.527 12.460 1.00 92.44 197 ALA A O 1
ATOM 1621 N N . VAL A 1 198 ? -6.879 -8.933 11.305 1.00 92.00 198 VAL A N 1
ATOM 1622 C CA . VAL A 1 198 ? -7.040 -10.397 11.209 1.00 92.00 198 VAL A CA 1
ATOM 1623 C C . VAL A 1 198 ? -7.070 -11.056 12.586 1.00 92.00 198 VAL A C 1
ATOM 1625 O O . VAL A 1 198 ? -7.893 -11.922 12.840 1.00 92.00 198 VAL A O 1
ATOM 1628 N N . ILE A 1 199 ? -6.193 -10.641 13.502 1.00 91.81 199 ILE A N 1
ATOM 1629 C CA . ILE A 1 199 ? -6.154 -11.227 14.852 1.00 91.81 199 ILE A CA 1
ATOM 1630 C C . ILE A 1 199 ? -7.141 -10.559 15.820 1.00 91.81 199 ILE A C 1
ATOM 1632 O O . ILE A 1 199 ? -7.196 -10.954 16.982 1.00 91.81 199 ILE A O 1
ATOM 1636 N N . SER A 1 200 ? -7.824 -9.495 15.382 1.00 85.81 200 SER A N 1
ATOM 1637 C CA . SER A 1 200 ? -8.711 -8.648 16.192 1.00 85.81 200 SER A CA 1
ATOM 1638 C C . SER A 1 200 ? -8.083 -8.157 17.512 1.00 85.81 200 SER A C 1
ATOM 1640 O O . SER A 1 200 ? -8.740 -8.100 18.549 1.00 85.81 200 SER A O 1
ATOM 1642 N N . LYS A 1 201 ? -6.792 -7.777 17.499 1.00 84.94 201 LYS A N 1
ATOM 1643 C CA . LYS A 1 201 ? -6.071 -7.250 18.683 1.00 84.94 201 LYS A CA 1
ATOM 1644 C C . LYS A 1 201 ? -5.502 -5.865 18.436 1.00 84.94 201 LYS A C 1
ATOM 1646 O O . LYS A 1 201 ? -4.949 -5.594 17.378 1.00 84.94 201 LYS A O 1
ATOM 1651 N N . TYR A 1 202 ? -5.458 -5.044 19.486 1.00 76.06 202 TYR A N 1
ATOM 1652 C CA . TYR A 1 202 ? -4.882 -3.692 19.446 1.00 76.06 202 TYR A CA 1
ATOM 1653 C C . TYR A 1 202 ? -3.372 -3.647 19.123 1.00 76.06 202 TYR A C 1
ATOM 1655 O O . TYR A 1 202 ? -2.862 -2.652 18.603 1.00 76.06 202 TYR A O 1
ATOM 1663 N N . LYS A 1 203 ? -2.623 -4.716 19.423 1.00 80.56 203 LYS A N 1
ATOM 1664 C CA . LYS A 1 203 ? -1.183 -4.825 19.136 1.00 80.56 203 LYS A CA 1
ATOM 1665 C C . LYS A 1 203 ? -0.863 -6.186 18.536 1.00 80.56 203 LYS A C 1
ATOM 1667 O O . LYS A 1 203 ? -1.318 -7.202 19.044 1.00 80.56 203 LYS A O 1
ATOM 1672 N N . SER A 1 204 ? -0.001 -6.186 17.520 1.00 85.06 204 SER A N 1
ATOM 1673 C CA . SER A 1 204 ? 0.520 -7.404 16.896 1.00 85.06 204 SER A CA 1
ATOM 1674 C C . SER A 1 204 ? 1.996 -7.651 17.225 1.00 85.06 204 SER A C 1
ATOM 1676 O O . SER A 1 204 ? 2.852 -6.753 17.136 1.00 85.06 204 SER A O 1
ATOM 1678 N N . ARG A 1 205 ? 2.313 -8.899 17.570 1.00 86.88 205 ARG A N 1
ATOM 1679 C CA . ARG A 1 205 ? 3.660 -9.432 17.813 1.00 86.88 205 ARG A CA 1
ATOM 1680 C C . ARG A 1 205 ? 4.373 -9.732 16.493 1.00 86.88 205 ARG A C 1
ATOM 1682 O O . ARG A 1 205 ? 3.774 -9.767 15.422 1.00 86.88 205 ARG A O 1
ATOM 1689 N N . ALA A 1 206 ? 5.692 -9.920 16.552 1.00 85.19 206 ALA A N 1
ATOM 1690 C CA . ALA A 1 206 ? 6.484 -10.253 15.364 1.00 85.19 206 ALA A CA 1
ATOM 1691 C C . ALA A 1 206 ? 6.077 -11.603 14.748 1.00 85.19 206 ALA A C 1
ATOM 1693 O O . ALA A 1 206 ? 6.033 -11.708 13.526 1.00 85.19 206 ALA A O 1
ATOM 1694 N N . ARG A 1 207 ? 5.742 -12.588 15.594 1.00 87.50 207 ARG A N 1
ATOM 1695 C CA . ARG A 1 207 ? 5.249 -13.908 15.179 1.00 87.50 207 ARG A CA 1
ATOM 1696 C C . ARG A 1 207 ? 3.934 -13.799 14.404 1.00 87.50 207 ARG A C 1
ATOM 1698 O O . ARG A 1 207 ? 3.916 -14.158 13.241 1.00 87.50 207 ARG A O 1
ATOM 1705 N N . GLU A 1 208 ? 2.928 -13.140 14.982 1.00 90.88 208 GLU A N 1
ATOM 1706 C CA . GLU A 1 208 ? 1.611 -12.932 14.349 1.00 90.88 208 GLU A CA 1
ATOM 1707 C C . GLU A 1 208 ? 1.724 -12.235 12.978 1.00 90.88 208 GLU A C 1
ATOM 1709 O O . GLU A 1 208 ? 1.069 -12.622 12.018 1.00 90.88 208 GLU A O 1
ATOM 1714 N N . LYS A 1 209 ? 2.618 -11.242 12.845 1.00 91.94 209 LYS A N 1
ATOM 1715 C CA . LYS A 1 209 ? 2.903 -10.597 11.546 1.00 91.94 209 LYS A CA 1
ATOM 1716 C C . LYS A 1 209 ? 3.514 -11.568 10.539 1.00 91.94 209 LYS A C 1
ATOM 1718 O O . LYS A 1 209 ? 3.274 -11.435 9.344 1.00 91.94 209 LYS A O 1
ATOM 1723 N N . GLY A 1 210 ? 4.367 -12.475 11.010 1.00 91.31 210 GLY A N 1
ATOM 1724 C CA . GLY A 1 210 ? 4.969 -13.527 10.199 1.00 91.31 210 GLY A CA 1
ATOM 1725 C C . GLY A 1 210 ? 3.938 -14.544 9.724 1.00 91.31 210 GLY A C 1
ATOM 1726 O O . GLY A 1 210 ? 3.982 -14.907 8.555 1.00 91.31 210 GLY A O 1
ATOM 1727 N N . ASP A 1 211 ? 3.006 -14.928 10.594 1.00 93.31 211 ASP A N 1
ATOM 1728 C CA . ASP A 1 211 ? 1.959 -15.911 10.303 1.00 93.31 211 ASP A CA 1
ATOM 1729 C C . ASP A 1 211 ? 0.961 -15.359 9.272 1.00 93.31 211 ASP A C 1
ATOM 1731 O O . ASP A 1 211 ? 0.745 -15.975 8.231 1.00 93.31 211 ASP A O 1
ATOM 1735 N N . VAL A 1 212 ? 0.460 -14.132 9.473 1.00 95.06 212 VAL A N 1
ATOM 1736 C CA . VAL A 1 212 ? -0.419 -13.461 8.494 1.00 95.06 212 VAL A CA 1
ATOM 1737 C C . VAL A 1 212 ? 0.292 -13.266 7.152 1.00 95.06 212 VAL A C 1
ATOM 1739 O O . VAL A 1 212 ? -0.283 -13.515 6.095 1.00 95.06 212 VAL A O 1
ATOM 1742 N N . LEU A 1 213 ? 1.567 -12.857 7.166 1.00 95.62 213 LEU A N 1
ATOM 1743 C CA . LEU A 1 213 ? 2.347 -12.722 5.935 1.00 95.62 213 LEU A CA 1
ATOM 1744 C C . LEU A 1 213 ? 2.561 -14.069 5.229 1.00 95.62 213 LEU A C 1
ATOM 1746 O O . LEU A 1 213 ? 2.580 -14.099 4.000 1.00 95.62 213 LEU A O 1
ATOM 1750 N N . MET A 1 214 ? 2.754 -15.154 5.985 1.00 94.75 214 MET A N 1
ATOM 1751 C CA . MET A 1 214 ? 2.884 -16.501 5.434 1.00 94.75 214 MET A CA 1
ATOM 1752 C C . MET A 1 214 ? 1.598 -16.914 4.724 1.00 94.75 214 MET A C 1
ATOM 1754 O O . MET A 1 214 ? 1.682 -17.355 3.584 1.00 94.75 214 MET A O 1
ATOM 1758 N N . GLY A 1 215 ? 0.433 -16.701 5.344 1.00 94.62 215 GLY A N 1
ATOM 1759 C CA . GLY A 1 215 ? -0.865 -16.982 4.723 1.00 94.62 215 GLY A CA 1
ATOM 1760 C C . GLY A 1 215 ? -1.037 -16.245 3.393 1.00 94.62 215 GLY A C 1
ATOM 1761 O O . GLY A 1 215 ? -1.268 -16.871 2.361 1.00 94.62 215 GLY A O 1
ATOM 1762 N N . VAL A 1 216 ? -0.786 -14.929 3.377 1.00 95.88 216 VAL A N 1
ATOM 1763 C CA . VAL A 1 216 ? -0.823 -14.125 2.138 1.00 95.88 216 VAL A CA 1
ATOM 1764 C C . VAL A 1 216 ? 0.145 -14.671 1.080 1.00 95.88 216 VAL A C 1
ATOM 1766 O O . VAL A 1 216 ? -0.210 -14.774 -0.092 1.00 95.88 216 VAL A O 1
ATOM 1769 N N . TRP A 1 217 ? 1.373 -15.022 1.475 1.00 95.88 217 TRP A N 1
ATOM 1770 C CA . TRP A 1 217 ? 2.387 -15.536 0.551 1.00 95.88 217 TRP A CA 1
ATOM 1771 C C . TRP A 1 217 ? 2.018 -16.910 -0.025 1.00 95.88 217 TRP A C 1
ATOM 1773 O O . TRP A 1 217 ? 2.167 -17.111 -1.230 1.00 95.88 217 TRP A O 1
ATOM 1783 N N . LEU A 1 218 ? 1.515 -17.831 0.801 1.00 94.38 218 LEU A N 1
ATOM 1784 C CA . LEU A 1 218 ? 1.077 -19.160 0.371 1.00 94.38 218 LEU A CA 1
ATOM 1785 C C . LEU A 1 218 ? -0.094 -19.072 -0.605 1.00 94.38 218 LEU A C 1
ATOM 1787 O O . LEU A 1 218 ? -0.037 -19.701 -1.656 1.00 94.38 218 LEU A O 1
ATOM 1791 N N . MET A 1 219 ? -1.096 -18.239 -0.317 1.00 93.38 219 MET A N 1
ATOM 1792 C CA . MET A 1 219 ? -2.243 -18.042 -1.209 1.00 93.38 219 MET A CA 1
ATOM 1793 C C . MET A 1 219 ? -1.824 -17.434 -2.550 1.00 93.38 219 MET A C 1
ATOM 1795 O O . MET A 1 219 ? -2.203 -17.931 -3.610 1.00 93.38 219 MET A O 1
ATOM 1799 N N . PHE A 1 220 ? -0.952 -16.419 -2.524 1.00 92.44 220 PHE A N 1
ATOM 1800 C CA . PHE A 1 220 ? -0.408 -15.830 -3.748 1.00 92.44 220 PHE A CA 1
ATOM 1801 C C . PHE A 1 220 ? 0.358 -16.863 -4.594 1.00 92.44 220 PHE A C 1
ATOM 1803 O O . PHE A 1 220 ? 0.220 -16.905 -5.818 1.00 92.44 220 PHE A O 1
ATOM 1810 N N . ARG A 1 221 ? 1.169 -17.717 -3.955 1.00 88.56 221 ARG A N 1
ATOM 1811 C CA . ARG A 1 221 ? 1.924 -18.787 -4.627 1.00 88.56 221 ARG A CA 1
ATOM 1812 C C . ARG A 1 221 ? 1.017 -19.887 -5.164 1.00 88.56 221 ARG A C 1
ATOM 1814 O O . ARG A 1 221 ? 1.193 -20.281 -6.310 1.00 88.56 221 ARG A O 1
ATOM 1821 N N . GLY A 1 222 ? 0.047 -20.338 -4.376 1.00 84.38 222 GLY A N 1
ATOM 1822 C CA . GLY A 1 222 ? -0.916 -21.357 -4.782 1.00 84.38 222 GLY A CA 1
ATOM 1823 C C . GLY A 1 222 ? -1.695 -20.928 -6.021 1.00 84.38 222 GLY A C 1
ATOM 1824 O O . GLY A 1 222 ? -1.761 -21.673 -6.991 1.00 84.38 222 GLY A O 1
ATOM 1825 N N . ALA A 1 223 ? -2.185 -19.689 -6.052 1.00 77.00 223 ALA A N 1
ATOM 1826 C CA . ALA A 1 223 ? -2.924 -19.169 -7.198 1.00 77.00 223 ALA A CA 1
ATOM 1827 C C . ALA A 1 223 ? -2.070 -18.941 -8.451 1.00 77.00 223 ALA A C 1
ATOM 1829 O O . ALA A 1 223 ? -2.552 -19.132 -9.560 1.00 77.00 223 ALA A O 1
ATOM 1830 N N . THR A 1 224 ? -0.795 -18.578 -8.294 1.00 67.94 224 THR A N 1
ATOM 1831 C CA . THR A 1 224 ? 0.130 -18.418 -9.434 1.00 67.94 224 THR A CA 1
ATOM 1832 C C . THR A 1 224 ? 0.712 -19.740 -9.940 1.00 67.94 224 THR A C 1
ATOM 1834 O O . THR A 1 224 ? 1.319 -19.761 -11.008 1.00 67.94 224 THR A O 1
ATOM 1837 N N . GLN A 1 225 ? 0.536 -20.838 -9.197 1.00 62.00 225 GLN A N 1
ATOM 1838 C CA . GLN A 1 225 ? 0.966 -22.189 -9.575 1.00 62.00 225 GLN A CA 1
ATOM 1839 C C . GLN A 1 225 ? -0.182 -23.094 -10.050 1.00 62.00 225 GLN A C 1
ATOM 1841 O O . GLN A 1 225 ? 0.099 -24.164 -10.584 1.00 62.00 225 GLN A O 1
ATOM 1846 N N . ARG A 1 226 ? -1.452 -22.695 -9.885 1.00 53.06 226 ARG A N 1
ATOM 1847 C CA . ARG A 1 226 ? -2.594 -23.416 -10.463 1.00 53.06 226 ARG A CA 1
ATOM 1848 C C . ARG A 1 226 ? -2.545 -23.283 -11.995 1.00 53.06 226 ARG A C 1
ATOM 1850 O O . ARG A 1 226 ? -2.577 -22.156 -12.490 1.00 53.06 226 ARG A O 1
ATOM 1857 N N . PRO A 1 227 ? -2.473 -24.389 -12.759 1.00 45.41 227 PRO A N 1
ATOM 1858 C CA . PRO A 1 227 ? -2.663 -24.338 -14.203 1.00 45.41 227 PRO A CA 1
ATOM 1859 C C . PRO A 1 227 ? -4.049 -23.758 -14.498 1.00 45.41 227 PRO A C 1
ATOM 1861 O O . PRO A 1 227 ? -5.035 -24.171 -13.883 1.00 45.41 227 PRO A O 1
ATOM 1864 N N . ALA A 1 228 ? -4.135 -22.805 -15.424 1.00 43.56 228 ALA A N 1
ATOM 1865 C CA . ALA A 1 228 ? -5.415 -22.332 -15.931 1.00 43.56 228 ALA A CA 1
ATOM 1866 C C . ALA A 1 228 ? -6.160 -23.525 -16.560 1.00 43.56 228 ALA A C 1
ATOM 1868 O O . ALA A 1 228 ? -5.758 -23.992 -17.621 1.00 43.56 228 ALA A O 1
ATOM 1869 N N . GLY A 1 229 ? -7.199 -24.048 -15.895 1.00 44.31 229 GLY A N 1
ATOM 1870 C CA . GLY A 1 229 ? -8.107 -25.026 -16.509 1.00 44.31 229 GLY A CA 1
ATOM 1871 C C . GLY A 1 229 ? -8.523 -26.265 -15.711 1.00 44.31 229 GLY A C 1
ATOM 1872 O O . GLY A 1 229 ? -9.202 -27.099 -16.297 1.00 44.31 229 GLY A O 1
ATOM 1873 N N . ILE A 1 230 ? -8.192 -26.426 -14.423 1.00 42.28 230 ILE A N 1
ATOM 1874 C CA . ILE A 1 230 ? -8.753 -27.545 -13.636 1.00 42.28 230 ILE A CA 1
ATOM 1875 C C . ILE A 1 230 ? -9.877 -27.014 -12.732 1.00 42.28 230 ILE A C 1
ATOM 1877 O O . ILE A 1 230 ? -9.574 -26.371 -11.723 1.00 42.28 230 ILE A O 1
ATOM 1881 N N . PRO A 1 231 ? -11.166 -27.225 -13.075 1.00 39.47 231 PRO A N 1
ATOM 1882 C CA . PRO A 1 231 ? -12.263 -26.901 -12.173 1.00 39.47 231 PRO A CA 1
ATOM 1883 C C . PRO A 1 231 ? -12.144 -27.750 -10.907 1.00 39.47 231 PRO A C 1
ATOM 1885 O O . PRO A 1 231 ? -11.772 -28.923 -10.961 1.00 39.47 231 PRO A O 1
ATOM 1888 N N . ALA A 1 232 ? -12.443 -27.137 -9.761 1.00 42.22 232 ALA A N 1
ATOM 1889 C CA . ALA A 1 232 ? -12.493 -27.832 -8.487 1.00 42.22 232 ALA A CA 1
ATOM 1890 C C . ALA A 1 232 ? -13.490 -28.991 -8.610 1.00 42.22 232 ALA A C 1
ATOM 1892 O O . ALA A 1 232 ? -14.681 -28.761 -8.827 1.00 42.22 232 ALA A O 1
ATOM 1893 N N . GLN A 1 233 ? -13.000 -30.230 -8.519 1.00 39.12 233 GLN A N 1
ATOM 1894 C CA . GLN A 1 233 ? -13.871 -31.384 -8.358 1.00 39.12 233 GLN A CA 1
ATOM 1895 C C . GLN A 1 233 ? -14.703 -31.148 -7.097 1.00 39.12 233 GLN A C 1
ATOM 1897 O O . GLN A 1 233 ? -14.168 -31.094 -5.990 1.00 39.12 233 GLN A O 1
ATOM 1902 N N . GLN A 1 234 ? -16.009 -30.975 -7.288 1.00 43.31 234 GLN A N 1
ATOM 1903 C CA . GLN A 1 234 ? -16.982 -31.193 -6.234 1.00 43.31 234 GLN A CA 1
ATOM 1904 C C . GLN A 1 234 ? -16.852 -32.663 -5.834 1.00 43.31 234 GLN A C 1
ATOM 1906 O O . GLN A 1 234 ? -17.147 -33.550 -6.633 1.00 43.31 234 GLN A O 1
ATOM 1911 N N . GLN A 1 235 ? -16.341 -32.922 -4.636 1.00 38.19 235 GLN A N 1
ATOM 1912 C CA . GLN A 1 235 ? -16.563 -34.199 -3.973 1.00 38.19 235 GLN A CA 1
ATOM 1913 C C . GLN A 1 235 ? -17.763 -33.991 -3.054 1.00 38.19 235 GLN A C 1
ATOM 1915 O O . GLN A 1 235 ? -17.758 -33.067 -2.237 1.00 38.19 235 GLN A O 1
ATOM 1920 N N . GLY A 1 236 ? -18.815 -34.765 -3.330 1.00 35.53 236 GLY A N 1
ATOM 1921 C CA . GLY A 1 236 ? -20.026 -34.851 -2.517 1.00 35.53 236 GLY A CA 1
ATOM 1922 C C . GLY A 1 236 ? -19.857 -35.730 -1.290 1.00 35.53 236 GLY A C 1
ATOM 1923 O O . GLY A 1 236 ? -18.722 -36.189 -1.029 1.00 35.53 236 GLY A O 1
#

Radius of gyration: 20.48 Å; Cα contacts (8 Å, |Δi|>4): 217; chains: 1; bounding box: 52×58×54 Å

Nearest PDB structures (foldseek):
  8wt6-assembly1_D  TM=6.651E-01  e=7.266E-02  Escherichia coli
  6qhd-assembly1_A  TM=3.858E-01  e=2.964E-01  Homo sapiens
  7a6r-assembly1_A  TM=3.501E-01  e=5.538E-01  Homo sapiens
  6bzd-assembly2_D  TM=3.418E-01  e=4.990E-01  Homo sapiens
  5oen-assembly1_B  TM=4.028E-01  e=2.931E+00  Mus musculus

pLDDT: mean 86.43, std 14.48, range [35.53, 97.94]

Sequence (236 aa):
MDVIPVVHTDGFIGLLRRGVEVYCLRRLTLIEEMRRRLGIPKSGRGDVKVLMHIEDKWFRRVDEGFLIMRRKISVFRCMDRIKRRLENQLRAASQTEQEGLRRLLRQAEAEKEILAKMISEEAGERYPIFKEIAEELGITGDNHVLARASLAELLTYVDFSKSFGRVRGYLKLYRERSNSKRYGREARKALVRLTIAVISKYKSRAREKGDVLMGVWLMFRGATQRPAGIPAQQQG

Foldseek 3Di:
DFDDDLVCLVVVQVCVVVVHWDKTFLDPVQLVVQCVVVVFDDDPVSSVVSVVPDDPVRIDTDHNLLSVLVSLVVVLVVLVVVLVVLVVVLVVDDPVVNVVSVVVNVVSVVVSLVSLQVSLVSLVVVPVLLVVLCVVLVQDDSVNSLLSSLLSLLVSPADLVDDLVVSCVLLVLDDDPDPPPSHPPVNVVSLQSNLCSSVVHPGDDSVSSSVSSVSSSVSVVVVVPDPPDDPPPDDD